Protein AF-A0A2R6S620-F1 (afdb_monomer)

Secondary structure (DSSP, 8-state):
-------------TTHHHHHHHHHHHHSS-TT-HHHHHHHHHHHHHHHHHHHHHHHHHH-HHHHHTHHHHHHHHHHHHSSTTSHHHHHHHHHHHHHHHHHHHHHHHHHHHHGGGT-----STHHHHHHHHHHHHHS-HHHHHHHHHHHHHHHHHHHHHHHHHHHHTTS----SS-----TTS----HHHHHHHHHHHHHHHHHHHHHHHHHS----S--HHHHHHHHHHHHHHHHHHHHHHHHHHHHHHHHHHHHHHHTSS--

Structure (mmCIF, N/CA/C/O backbone):
data_AF-A0A2R6S620-F1
#
_entry.id   AF-A0A2R6S620-F1
#
loop_
_atom_site.group_PDB
_atom_site.id
_atom_site.type_symbol
_atom_site.label_atom_id
_atom_site.label_alt_id
_atom_site.label_comp_id
_atom_site.label_asym_id
_atom_site.label_entity_id
_atom_site.label_seq_id
_atom_site.pdbx_PDB_ins_code
_atom_site.Cartn_x
_atom_site.Cartn_y
_atom_site.Cartn_z
_atom_site.occupancy
_atom_site.B_iso_or_equiv
_atom_site.auth_seq_id
_atom_site.auth_comp_id
_atom_site.auth_asym_id
_atom_site.auth_atom_id
_atom_site.pdbx_PDB_model_num
ATOM 1 N N . MET A 1 1 ? -36.912 -10.949 -58.258 1.00 46.03 1 MET A N 1
ATOM 2 C CA . MET A 1 1 ? -35.494 -10.812 -57.866 1.00 46.03 1 MET A CA 1
ATOM 3 C C . MET A 1 1 ? -35.439 -10.401 -56.401 1.00 46.03 1 MET A C 1
ATOM 5 O O . MET A 1 1 ? -35.745 -9.246 -56.126 1.00 46.03 1 MET A O 1
ATOM 9 N N . PRO A 1 2 ? -35.161 -11.320 -55.464 1.00 52.56 2 PRO A N 1
ATOM 10 C CA . PRO A 1 2 ? -34.939 -10.973 -54.067 1.00 52.56 2 PRO A CA 1
ATOM 11 C C . PRO A 1 2 ? -33.458 -10.634 -53.843 1.00 52.56 2 PRO A C 1
ATOM 13 O O . PRO A 1 2 ? -32.576 -11.296 -54.387 1.00 52.56 2 PRO A O 1
ATOM 16 N N . LYS A 1 3 ? -33.205 -9.556 -53.096 1.00 61.19 3 LYS A N 1
ATOM 17 C CA . LYS A 1 3 ? -31.876 -9.147 -52.634 1.00 61.19 3 LYS A CA 1
ATOM 18 C C . LYS A 1 3 ? -31.523 -9.978 -51.403 1.00 61.19 3 LYS A C 1
ATOM 20 O O . LYS A 1 3 ? -32.229 -9.901 -50.403 1.00 61.19 3 LYS A O 1
ATOM 25 N N . ASP A 1 4 ? -30.451 -10.754 -51.507 1.00 60.72 4 ASP A N 1
ATOM 26 C CA . ASP A 1 4 ? -29.786 -11.379 -50.367 1.00 60.72 4 ASP A CA 1
ATOM 27 C C . ASP A 1 4 ? -29.068 -10.295 -49.556 1.00 60.72 4 ASP A C 1
ATOM 29 O O . ASP A 1 4 ? -27.972 -9.847 -49.904 1.00 60.72 4 ASP A O 1
ATOM 33 N N . ASP A 1 5 ? -29.707 -9.856 -48.475 1.00 67.00 5 ASP A N 1
ATOM 34 C CA . ASP A 1 5 ? -29.089 -9.002 -47.469 1.00 67.00 5 ASP A CA 1
ATOM 35 C C . ASP A 1 5 ? -28.213 -9.871 -46.557 1.00 67.00 5 ASP A C 1
ATOM 37 O O . ASP A 1 5 ? -28.675 -10.548 -45.635 1.00 67.00 5 ASP A O 1
ATOM 41 N N . GLY A 1 6 ? -26.914 -9.872 -46.857 1.00 68.94 6 GLY A N 1
ATOM 42 C CA . GLY A 1 6 ? -25.891 -10.551 -46.073 1.00 68.94 6 GLY A CA 1
ATOM 43 C C . GLY A 1 6 ? -25.849 -10.037 -44.634 1.00 68.94 6 GLY A C 1
ATOM 44 O O . GLY A 1 6 ? -25.436 -8.907 -44.372 1.00 68.94 6 GLY A O 1
ATOM 45 N N . MET A 1 7 ? -26.234 -10.893 -43.687 1.00 63.56 7 MET A N 1
ATOM 46 C CA . MET A 1 7 ? -26.027 -10.643 -42.263 1.00 63.56 7 MET A CA 1
ATOM 47 C C . MET A 1 7 ? -24.523 -10.601 -41.946 1.00 63.56 7 MET A C 1
ATOM 49 O O . MET A 1 7 ? -23.809 -11.571 -42.227 1.00 63.56 7 MET A O 1
ATOM 53 N N . PRO A 1 8 ? -24.017 -9.529 -41.310 1.00 67.69 8 PRO A N 1
ATOM 54 C CA . PRO A 1 8 ? -22.652 -9.500 -40.821 1.00 67.69 8 PRO A CA 1
ATOM 55 C C . PRO A 1 8 ? -22.515 -10.491 -39.663 1.00 67.69 8 PRO A C 1
ATOM 57 O O . PRO A 1 8 ? -23.026 -10.277 -38.563 1.00 67.69 8 PRO A O 1
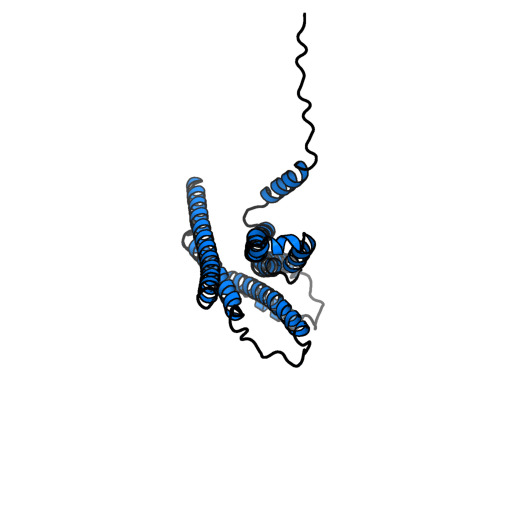ATOM 60 N N . SER A 1 9 ? -21.796 -11.581 -39.925 1.00 64.38 9 SER A N 1
ATOM 61 C CA . SER A 1 9 ? -21.345 -12.545 -38.926 1.00 64.38 9 SER A CA 1
ATOM 62 C C . SER A 1 9 ? -20.506 -11.827 -37.864 1.00 64.38 9 SER A C 1
ATOM 64 O O . SER A 1 9 ? -19.308 -11.596 -38.046 1.00 64.38 9 SER A O 1
ATOM 66 N N . GLN A 1 10 ? -21.133 -11.452 -36.747 1.00 59.62 10 GLN A N 1
ATOM 67 C CA . GLN A 1 10 ? -20.430 -10.941 -35.576 1.00 59.62 10 GLN A CA 1
ATOM 68 C C . GLN A 1 10 ? -19.661 -12.093 -34.934 1.00 59.62 10 GLN A C 1
ATOM 70 O O . GLN A 1 10 ? -20.196 -12.868 -34.147 1.00 59.62 10 GLN A O 1
ATOM 75 N N . VAL A 1 11 ? -18.386 -12.214 -35.297 1.00 67.31 11 VAL A N 1
ATOM 76 C CA . VAL A 1 11 ? -17.453 -13.128 -34.640 1.00 67.31 11 VAL A CA 1
ATOM 77 C C . VAL A 1 11 ? -17.276 -12.655 -33.191 1.00 67.31 11 VAL A C 1
ATOM 79 O O . VAL A 1 11 ? -16.764 -11.550 -32.973 1.00 67.31 11 VAL A O 1
ATOM 82 N N . PRO A 1 12 ? -17.676 -13.449 -32.181 1.00 60.34 12 PRO A N 1
ATOM 83 C CA . PRO A 1 12 ? -17.491 -13.074 -30.790 1.00 60.34 12 PRO A CA 1
ATOM 84 C C . PRO A 1 12 ? -15.991 -13.025 -30.489 1.00 60.34 12 PRO A C 1
ATOM 86 O O . PRO A 1 12 ? -15.286 -14.034 -30.530 1.00 60.34 12 PRO A O 1
ATOM 89 N N . ARG A 1 13 ? -15.476 -11.828 -30.185 1.00 62.62 13 ARG A N 1
ATOM 90 C CA . ARG A 1 13 ? -14.108 -11.642 -29.681 1.00 62.62 13 ARG A CA 1
ATOM 91 C C . ARG A 1 13 ? -13.990 -12.324 -28.317 1.00 62.62 13 ARG A C 1
ATOM 93 O O . ARG A 1 13 ? -14.277 -11.722 -27.283 1.00 62.62 13 ARG A O 1
ATOM 100 N N . ALA A 1 14 ? -13.521 -13.569 -28.325 1.00 63.38 14 ALA A N 1
ATOM 101 C CA . ALA A 1 14 ? -13.415 -14.459 -27.167 1.00 63.38 14 ALA A CA 1
ATOM 102 C C . ALA A 1 14 ? -12.576 -13.918 -25.981 1.00 63.38 14 ALA A C 1
ATOM 104 O O . ALA A 1 14 ? -12.621 -14.483 -24.895 1.00 63.38 14 ALA A O 1
ATOM 105 N N . GLY A 1 15 ? -11.842 -12.809 -26.137 1.00 63.94 15 GLY A N 1
ATOM 106 C CA . GLY A 1 15 ? -11.024 -12.218 -25.069 1.00 63.94 15 GLY A CA 1
ATOM 107 C C . GLY A 1 15 ? -11.706 -11.147 -24.207 1.00 63.94 15 GLY A C 1
ATOM 108 O O . GLY A 1 15 ? -11.260 -10.896 -23.090 1.00 63.94 15 GLY A O 1
ATOM 109 N N . SER A 1 16 ? -12.779 -10.501 -24.681 1.00 69.94 16 SER A N 1
ATOM 110 C CA . SER A 1 16 ? -13.309 -9.302 -24.001 1.00 69.94 16 SER A CA 1
ATOM 111 C C . SER A 1 16 ? -14.201 -9.619 -22.793 1.00 69.94 16 SER A C 1
ATOM 113 O O . SER A 1 16 ? -14.325 -8.801 -21.882 1.00 69.94 16 SER A O 1
ATOM 115 N N . GLY A 1 17 ? -14.800 -10.814 -22.751 1.00 79.00 17 GLY A N 1
ATOM 116 C CA . GLY A 1 17 ? -15.753 -11.194 -21.702 1.00 79.00 17 GLY A CA 1
ATOM 117 C C . GLY A 1 17 ? -15.121 -11.383 -20.321 1.00 79.00 17 GLY A C 1
ATOM 118 O O . GLY A 1 17 ? -15.732 -11.036 -19.314 1.00 79.00 17 GLY A O 1
ATOM 119 N N . ALA A 1 18 ? -13.885 -11.885 -20.251 1.00 80.00 18 ALA A N 1
ATOM 120 C CA . ALA A 1 18 ? -13.215 -12.135 -18.973 1.00 80.00 18 ALA A CA 1
ATOM 121 C C . ALA A 1 18 ? -12.870 -10.829 -18.240 1.00 80.00 18 ALA A C 1
ATOM 123 O O . ALA A 1 18 ? -13.159 -10.692 -17.054 1.00 80.00 18 ALA A O 1
ATOM 124 N N . LEU A 1 19 ? -12.314 -9.844 -18.954 1.00 80.31 19 LEU A N 1
ATOM 125 C CA . LEU A 1 19 ? -12.006 -8.533 -18.377 1.00 80.31 19 LEU A CA 1
ATOM 126 C C . LEU A 1 19 ? -13.273 -7.787 -17.965 1.00 80.31 19 LEU A C 1
ATOM 128 O O . LEU A 1 19 ? -13.280 -7.138 -16.922 1.00 80.31 19 LEU A O 1
ATOM 132 N N . HIS A 1 20 ? -14.349 -7.918 -18.743 1.00 82.62 20 HIS A N 1
ATOM 133 C CA . HIS A 1 20 ? -15.618 -7.287 -18.409 1.00 82.62 20 HIS A CA 1
ATOM 134 C C . HIS A 1 20 ? -16.233 -7.871 -17.132 1.00 82.62 20 HIS A C 1
ATOM 136 O O . HIS A 1 20 ? -16.599 -7.111 -16.246 1.00 82.62 20 HIS A O 1
ATOM 142 N N . ARG A 1 21 ? -16.219 -9.201 -16.963 1.00 84.50 21 ARG A N 1
ATOM 143 C CA . ARG A 1 21 ? -16.684 -9.855 -15.726 1.00 84.50 21 ARG A CA 1
ATOM 144 C C . ARG A 1 21 ? -15.856 -9.472 -14.506 1.00 84.50 21 ARG A C 1
ATOM 146 O O . ARG A 1 21 ? -16.403 -9.285 -13.426 1.00 84.50 21 ARG A O 1
ATOM 153 N N . VAL A 1 22 ? -14.537 -9.344 -14.664 1.00 81.50 22 VAL A N 1
ATOM 154 C CA . VAL A 1 22 ? -13.671 -8.865 -13.578 1.00 81.50 22 VAL A CA 1
ATOM 155 C C . VAL A 1 22 ? -13.996 -7.412 -13.244 1.00 81.50 22 VAL A C 1
ATOM 157 O O . VAL A 1 22 ? -14.074 -7.076 -12.069 1.00 81.50 22 VAL A O 1
ATOM 160 N N . ALA A 1 23 ? -14.231 -6.561 -14.244 1.00 79.12 23 ALA A N 1
ATOM 161 C CA . ALA A 1 23 ? -14.634 -5.178 -14.017 1.00 79.12 23 ALA A CA 1
ATOM 162 C C . ALA A 1 23 ? -15.995 -5.094 -13.308 1.00 79.12 23 ALA A C 1
ATOM 164 O O . ALA A 1 23 ? -16.100 -4.389 -12.312 1.00 79.12 23 ALA A O 1
ATOM 165 N N . GLU A 1 24 ? -17.002 -5.850 -13.749 1.00 83.69 24 GLU A N 1
ATOM 166 C CA . GLU A 1 24 ? -18.312 -5.928 -13.087 1.00 83.69 24 GLU A CA 1
ATOM 167 C C . GLU A 1 24 ? -18.189 -6.417 -11.641 1.00 83.69 24 GLU A C 1
ATOM 169 O O . GLU A 1 24 ? -18.745 -5.807 -10.731 1.00 83.69 24 GLU A O 1
ATOM 174 N N . PHE A 1 25 ? -17.387 -7.457 -11.398 1.00 84.19 25 PHE A N 1
ATOM 175 C CA . PHE A 1 25 ? -17.123 -7.951 -10.048 1.00 84.19 25 PHE A CA 1
ATOM 176 C C . PHE A 1 25 ? -16.401 -6.907 -9.184 1.00 84.19 25 PHE A C 1
ATOM 178 O O . PHE A 1 25 ? -16.712 -6.746 -8.008 1.00 84.19 25 PHE A O 1
ATOM 185 N N . LEU A 1 26 ? -15.464 -6.150 -9.762 1.00 77.12 26 LEU A N 1
ATOM 186 C CA . LEU A 1 26 ? -14.776 -5.054 -9.077 1.00 77.12 26 LEU A CA 1
ATOM 187 C C . LEU A 1 26 ? -15.692 -3.854 -8.803 1.00 77.12 26 LEU A C 1
ATOM 189 O O . LEU A 1 26 ? -15.485 -3.167 -7.803 1.00 77.12 26 LEU A O 1
ATOM 193 N N . HIS A 1 27 ? -16.686 -3.612 -9.658 1.00 80.12 27 HIS A N 1
ATOM 194 C CA . HIS A 1 27 ? -17.710 -2.584 -9.469 1.00 80.12 27 HIS A CA 1
ATOM 195 C C . HIS A 1 27 ? -18.788 -2.993 -8.461 1.00 80.12 27 HIS A C 1
ATOM 197 O O . HIS A 1 27 ? -19.402 -2.119 -7.857 1.00 80.12 27 HIS A O 1
ATOM 203 N N . ALA A 1 28 ? -18.986 -4.293 -8.234 1.00 83.06 28 ALA A N 1
ATOM 204 C CA . ALA A 1 28 ? -19.911 -4.793 -7.222 1.00 83.06 28 ALA A CA 1
ATOM 205 C C . ALA A 1 28 ? -19.430 -4.536 -5.781 1.00 83.06 28 ALA A C 1
ATOM 207 O O . ALA A 1 28 ? -20.236 -4.571 -4.850 1.00 83.06 28 ALA A O 1
ATOM 208 N N . PHE A 1 29 ? -18.134 -4.271 -5.567 1.00 80.12 29 PHE A N 1
ATOM 209 C CA . PHE A 1 29 ? -17.631 -3.940 -4.235 1.00 80.12 29 PHE A CA 1
ATOM 210 C C . PHE A 1 29 ? -17.927 -2.480 -3.866 1.00 80.12 29 PHE A C 1
ATOM 212 O O . PHE A 1 29 ? -17.680 -1.583 -4.675 1.00 80.12 29 PHE A O 1
ATOM 219 N N . PRO A 1 30 ? -18.382 -2.219 -2.626 1.00 78.88 30 PRO A N 1
ATOM 220 C CA . PRO A 1 30 ? -18.484 -0.863 -2.103 1.00 78.88 30 PRO A CA 1
ATOM 221 C C . PRO A 1 30 ? -17.131 -0.153 -2.175 1.00 78.88 30 PRO A C 1
ATOM 223 O O . PRO A 1 30 ? -16.115 -0.767 -1.843 1.00 78.88 30 PRO A O 1
ATOM 226 N N . ASP A 1 31 ? -17.137 1.146 -2.492 1.00 72.62 31 ASP A N 1
ATOM 227 C CA . ASP A 1 31 ? -15.926 1.977 -2.636 1.00 72.62 31 ASP A CA 1
ATOM 228 C C . ASP A 1 31 ? -14.971 1.945 -1.426 1.00 72.62 31 ASP A C 1
ATOM 230 O O . ASP A 1 31 ? -13.775 2.220 -1.556 1.00 72.62 31 ASP A O 1
ATOM 234 N N . ASP A 1 32 ? -15.492 1.581 -0.253 1.00 74.88 32 ASP A N 1
ATOM 235 C CA . ASP A 1 32 ? -14.758 1.508 1.010 1.00 74.88 32 ASP A CA 1
ATOM 236 C C . ASP A 1 32 ? -14.162 0.112 1.298 1.00 74.88 32 ASP A C 1
ATOM 238 O O . ASP A 1 32 ? -13.529 -0.100 2.339 1.00 74.88 32 ASP A O 1
ATOM 242 N N . HIS A 1 33 ? -14.342 -0.864 0.401 1.00 81.38 33 HIS A N 1
ATOM 243 C CA . HIS A 1 33 ? -13.859 -2.224 0.611 1.00 81.38 33 HIS A CA 1
ATOM 244 C C . HIS A 1 33 ? -12.314 -2.279 0.549 1.00 81.38 33 HIS A C 1
ATOM 246 O O . HIS A 1 33 ? -11.706 -1.789 -0.411 1.00 81.38 33 HIS A O 1
ATOM 252 N N . PRO A 1 34 ? -11.629 -2.918 1.525 1.00 82.38 34 PRO A N 1
ATOM 253 C CA . PRO A 1 34 ? -10.164 -2.911 1.616 1.00 82.38 34 PRO A CA 1
ATOM 254 C C . PRO A 1 34 ? -9.482 -3.482 0.367 1.00 82.38 34 PRO A C 1
ATOM 256 O O . PRO A 1 34 ? -8.410 -3.017 -0.019 1.00 82.38 34 PRO A O 1
ATOM 259 N N . PHE A 1 35 ? -10.117 -4.453 -0.294 1.00 86.56 35 PHE A N 1
ATOM 260 C CA . PHE A 1 35 ? -9.610 -5.038 -1.536 1.00 86.56 35 PHE A CA 1
ATOM 261 C C . PHE A 1 35 ? -9.576 -4.028 -2.689 1.00 86.56 35 PHE A C 1
ATOM 263 O O . PHE A 1 35 ? -8.612 -3.991 -3.447 1.00 86.56 35 PHE A O 1
ATOM 270 N N . GLN A 1 36 ? -10.590 -3.170 -2.803 1.00 84.31 36 GLN A N 1
ATOM 271 C CA . GLN A 1 36 ? -10.660 -2.184 -3.877 1.00 84.31 36 GLN A CA 1
ATOM 272 C C . GLN A 1 36 ? -9.630 -1.072 -3.668 1.00 84.31 36 GLN A C 1
ATOM 274 O O . GLN A 1 36 ? -8.946 -0.671 -4.610 1.00 84.31 36 GLN A O 1
ATOM 279 N N . ILE A 1 37 ? -9.443 -0.639 -2.416 1.00 82.38 37 ILE A N 1
ATOM 280 C CA . ILE A 1 37 ? -8.375 0.294 -2.029 1.00 82.38 37 ILE A CA 1
ATOM 281 C C . ILE A 1 37 ? -7.002 -0.309 -2.350 1.00 82.38 37 ILE A C 1
ATOM 283 O O . ILE A 1 37 ? -6.147 0.369 -2.925 1.00 82.38 37 ILE A O 1
ATOM 287 N N . ALA A 1 38 ? -6.791 -1.586 -2.018 1.00 87.31 38 ALA A N 1
ATOM 288 C CA . ALA A 1 38 ? -5.554 -2.293 -2.322 1.00 87.31 38 ALA A CA 1
ATOM 289 C C . ALA A 1 38 ? -5.307 -2.370 -3.836 1.00 87.31 38 ALA A C 1
ATOM 291 O O . ALA A 1 38 ? -4.219 -2.023 -4.283 1.00 87.31 38 ALA A O 1
ATOM 292 N N . LEU A 1 39 ? -6.313 -2.740 -4.632 1.00 87.19 39 LEU A N 1
ATOM 293 C CA . LEU A 1 39 ? -6.189 -2.874 -6.084 1.00 87.19 39 LEU A CA 1
ATOM 294 C C . LEU A 1 39 ? -5.931 -1.531 -6.777 1.00 87.19 39 LEU A C 1
ATOM 296 O O . LEU A 1 39 ? -5.028 -1.438 -7.609 1.00 87.19 39 LEU A O 1
ATOM 300 N N . ARG A 1 40 ? -6.658 -0.472 -6.391 1.00 83.25 40 ARG A N 1
ATOM 301 C CA . ARG A 1 40 ? -6.416 0.898 -6.878 1.00 83.25 40 ARG A CA 1
ATOM 302 C C . ARG A 1 40 ? -4.997 1.351 -6.536 1.00 83.25 40 ARG A C 1
ATOM 304 O O . ARG A 1 40 ? -4.273 1.830 -7.406 1.00 83.25 40 ARG A O 1
ATOM 311 N N . THR A 1 41 ? -4.564 1.135 -5.292 1.00 85.56 41 THR A N 1
ATOM 312 C CA . THR A 1 41 ? -3.203 1.489 -4.857 1.00 85.56 41 THR A CA 1
ATOM 313 C C . THR A 1 41 ? -2.147 0.680 -5.604 1.00 85.56 41 THR A C 1
ATOM 315 O O . THR A 1 41 ? -1.123 1.231 -6.008 1.00 85.56 41 THR A O 1
ATOM 318 N N . TYR A 1 42 ? -2.386 -0.612 -5.826 1.00 88.19 42 TYR A N 1
ATOM 319 C CA . TYR A 1 42 ? -1.486 -1.482 -6.573 1.00 88.19 42 TYR A CA 1
ATOM 320 C C . TYR A 1 42 ? -1.326 -0.996 -8.011 1.00 88.19 42 TYR A C 1
ATOM 322 O O . TYR A 1 42 ? -0.202 -0.801 -8.457 1.00 88.19 42 TYR A O 1
ATOM 330 N N . ALA A 1 43 ? -2.424 -0.711 -8.715 1.00 85.44 43 ALA A N 1
ATOM 331 C CA . ALA A 1 43 ? -2.379 -0.204 -10.084 1.00 85.44 43 ALA A CA 1
ATOM 332 C C . ALA A 1 43 ? -1.641 1.146 -10.186 1.00 85.44 43 ALA A C 1
ATOM 334 O O . ALA A 1 43 ? -0.779 1.320 -11.052 1.00 85.44 43 ALA A O 1
ATOM 335 N N . LEU A 1 44 ? -1.924 2.085 -9.274 1.00 82.44 44 LEU A N 1
ATOM 336 C CA . LEU A 1 44 ? -1.256 3.391 -9.230 1.00 82.44 44 LEU A CA 1
ATOM 337 C C . LEU A 1 44 ? 0.241 3.264 -8.930 1.00 82.44 44 LEU A C 1
ATOM 339 O O . LEU A 1 44 ? 1.074 3.825 -9.639 1.00 82.44 44 LEU A O 1
ATOM 343 N N . SER A 1 45 ? 0.601 2.492 -7.905 1.00 85.38 45 SER A N 1
ATOM 344 C CA . SER A 1 45 ? 2.001 2.282 -7.519 1.00 85.38 45 SER A CA 1
ATOM 345 C C . SER A 1 45 ? 2.782 1.488 -8.569 1.00 85.38 45 SER A C 1
ATOM 347 O O . SER A 1 45 ? 3.959 1.770 -8.810 1.00 85.38 45 SER A O 1
ATOM 349 N N . LEU A 1 46 ? 2.133 0.544 -9.252 1.00 86.94 46 LEU A N 1
ATOM 350 C CA . LEU A 1 46 ? 2.708 -0.177 -10.380 1.00 86.94 46 LEU A CA 1
ATOM 351 C C . LEU A 1 46 ? 2.997 0.787 -11.532 1.00 86.94 46 LEU A C 1
ATOM 353 O O . LEU A 1 46 ? 4.127 0.820 -12.009 1.00 86.94 46 LEU A O 1
ATOM 357 N N . SER A 1 47 ? 2.038 1.639 -11.898 1.00 85.12 47 SER A N 1
ATOM 358 C CA . SER A 1 47 ? 2.214 2.665 -12.937 1.00 85.12 47 SER A CA 1
ATOM 359 C C . SER A 1 47 ? 3.351 3.635 -12.588 1.00 85.12 47 SER A C 1
ATOM 361 O O . SER A 1 47 ? 4.216 3.912 -13.420 1.00 85.12 47 SER A O 1
ATOM 363 N N . LEU A 1 48 ? 3.414 4.070 -11.325 1.00 82.06 48 LEU A N 1
ATOM 364 C CA . LEU A 1 48 ? 4.457 4.956 -10.807 1.00 82.06 48 LEU A CA 1
ATOM 365 C C . LEU A 1 48 ? 5.856 4.316 -10.843 1.00 82.06 48 LEU A C 1
ATOM 367 O O . LEU A 1 48 ? 6.836 4.979 -11.176 1.00 82.06 48 LEU A O 1
ATOM 371 N N . SER A 1 49 ? 5.959 3.026 -10.511 1.00 84.12 49 SER A N 1
ATOM 372 C CA . SER A 1 49 ? 7.236 2.294 -10.518 1.00 84.12 49 SER A CA 1
ATOM 373 C C . SER A 1 49 ? 7.700 1.884 -11.914 1.00 84.12 49 SER A C 1
ATOM 375 O O . SER A 1 49 ? 8.902 1.882 -12.188 1.00 84.12 49 SER A O 1
ATOM 377 N N . LEU A 1 50 ? 6.760 1.566 -12.803 1.00 84.75 50 LEU A N 1
ATOM 378 C CA . LEU A 1 50 ? 7.039 1.186 -14.181 1.00 84.75 50 LEU A CA 1
ATOM 379 C C . LEU A 1 50 ? 7.442 2.391 -15.028 1.00 84.75 50 LEU A C 1
ATOM 381 O O . LEU A 1 50 ? 8.332 2.246 -15.862 1.00 84.75 50 LEU A O 1
ATOM 385 N N . GLY A 1 51 ? 6.858 3.572 -14.798 1.00 84.56 51 GLY A N 1
ATOM 386 C CA . GLY A 1 51 ? 7.108 4.777 -15.597 1.00 84.56 51 GLY A CA 1
ATOM 387 C C . GLY A 1 51 ? 8.598 5.035 -15.863 1.00 84.56 51 GLY A C 1
ATOM 388 O O . GLY A 1 51 ? 9.027 4.945 -17.014 1.00 84.56 51 GLY A O 1
ATOM 389 N N . PRO A 1 52 ? 9.434 5.246 -14.827 1.00 79.19 52 PRO A N 1
ATOM 390 C CA . PRO A 1 52 ? 10.869 5.472 -15.001 1.00 79.19 52 PRO A CA 1
ATOM 391 C C . PRO A 1 52 ? 11.607 4.309 -15.670 1.00 79.19 52 PRO A C 1
ATOM 393 O O . PRO A 1 52 ? 12.592 4.519 -16.375 1.00 79.19 52 PRO A O 1
ATOM 396 N N . ALA A 1 53 ? 11.137 3.079 -15.455 1.00 81.94 53 ALA A N 1
ATOM 397 C CA . ALA A 1 53 ? 11.734 1.891 -16.043 1.00 81.94 53 ALA A CA 1
ATOM 398 C C . ALA A 1 53 ? 11.402 1.747 -17.539 1.00 81.94 53 ALA A C 1
ATOM 400 O O . ALA A 1 53 ? 12.206 1.180 -18.277 1.00 81.94 53 ALA A O 1
ATOM 401 N N . PHE A 1 54 ? 10.274 2.302 -17.995 1.00 84.56 54 PHE A N 1
ATOM 402 C CA . PHE A 1 54 ? 9.876 2.346 -19.403 1.00 84.56 54 PHE A CA 1
ATOM 403 C C . PHE A 1 54 ? 10.549 3.469 -20.197 1.00 84.56 54 PHE A C 1
ATOM 405 O O . PHE A 1 54 ? 10.783 3.288 -21.391 1.00 84.56 54 PHE A O 1
ATOM 412 N N . ILE A 1 55 ? 10.921 4.588 -19.563 1.00 85.00 55 ILE A N 1
ATOM 413 C CA . ILE A 1 55 ? 11.591 5.723 -20.233 1.00 85.00 55 ILE A CA 1
ATOM 414 C C . ILE A 1 55 ? 12.749 5.294 -21.148 1.00 85.00 55 ILE A C 1
ATOM 416 O O . ILE A 1 55 ? 12.736 5.692 -22.313 1.00 85.00 55 ILE A O 1
ATOM 420 N N . PRO A 1 56 ? 13.739 4.487 -20.714 1.00 83.00 56 PRO A N 1
ATOM 421 C CA . PRO A 1 56 ? 14.835 4.097 -21.598 1.00 83.00 56 PRO A CA 1
ATOM 422 C C . PRO A 1 56 ? 14.358 3.295 -22.813 1.00 83.00 56 PRO A C 1
ATOM 424 O O . PRO A 1 56 ? 14.931 3.451 -23.886 1.00 83.00 56 PRO A O 1
ATOM 427 N N . PHE A 1 57 ? 13.297 2.494 -22.690 1.00 87.06 57 PHE A N 1
ATOM 428 C CA . PHE A 1 57 ? 12.724 1.763 -23.822 1.00 87.06 57 PHE A CA 1
ATOM 429 C C . PHE A 1 57 ? 11.977 2.689 -24.785 1.00 87.06 57 PHE A C 1
ATOM 431 O O . PHE A 1 57 ? 12.042 2.485 -25.994 1.00 87.06 57 PHE A O 1
ATOM 438 N N . VAL A 1 58 ? 11.310 3.730 -24.281 1.00 87.00 58 VAL A N 1
ATOM 439 C CA . VAL A 1 58 ? 10.633 4.724 -25.129 1.00 87.00 58 VAL A CA 1
ATOM 440 C C . VAL A 1 58 ? 11.649 5.622 -25.830 1.00 87.00 58 VAL A C 1
ATOM 442 O O . VAL A 1 58 ? 11.520 5.864 -27.024 1.00 87.00 58 VAL A O 1
ATOM 445 N N . VAL A 1 59 ? 12.695 6.068 -25.135 1.00 90.62 59 VAL A N 1
ATOM 446 C CA . VAL A 1 59 ? 13.632 7.074 -25.659 1.00 90.62 59 VAL A CA 1
ATOM 447 C C . VAL A 1 59 ? 14.789 6.457 -26.456 1.00 90.62 59 VAL A C 1
ATOM 449 O O . VAL A 1 59 ? 15.285 7.085 -27.384 1.00 90.62 59 VAL A O 1
ATOM 452 N N . SER A 1 60 ? 15.238 5.236 -26.142 1.00 89.81 60 SER A N 1
ATOM 453 C CA . SER A 1 60 ? 16.446 4.654 -26.747 1.00 89.81 60 SER A CA 1
ATOM 454 C C . SER A 1 60 ? 16.155 3.429 -27.613 1.00 89.81 60 SER A C 1
ATOM 456 O O . SER A 1 60 ? 15.793 2.364 -27.112 1.00 89.81 60 SER A O 1
ATOM 458 N N . ALA A 1 61 ? 16.439 3.532 -28.915 1.00 90.38 61 ALA A N 1
ATOM 459 C CA . ALA A 1 61 ? 16.410 2.391 -29.835 1.00 90.38 61 ALA A CA 1
ATOM 460 C C . ALA A 1 61 ? 17.376 1.267 -29.406 1.00 90.38 61 ALA A C 1
ATOM 462 O O . ALA A 1 61 ? 17.053 0.086 -29.523 1.00 90.38 61 ALA A O 1
ATOM 463 N N . LYS A 1 62 ? 18.522 1.620 -28.804 1.00 86.88 62 LYS A N 1
ATOM 464 C CA . LYS A 1 62 ? 19.505 0.658 -28.278 1.00 86.88 62 LYS A CA 1
ATOM 465 C C . LYS A 1 62 ? 18.959 -0.148 -27.095 1.00 86.88 62 LYS A C 1
ATOM 467 O O . LYS A 1 62 ? 19.250 -1.335 -26.972 1.00 86.88 62 LYS A O 1
ATOM 472 N N . ALA A 1 63 ? 18.142 0.468 -26.238 1.00 80.56 63 ALA A N 1
ATOM 473 C CA . ALA A 1 63 ? 17.467 -0.246 -25.154 1.00 80.56 63 ALA A CA 1
ATOM 474 C C . ALA A 1 63 ? 16.383 -1.197 -25.685 1.00 80.56 63 ALA A C 1
ATOM 476 O O . ALA A 1 63 ? 16.228 -2.293 -25.150 1.00 80.56 63 ALA A O 1
ATOM 477 N N . ARG A 1 64 ? 15.689 -0.820 -26.770 1.00 87.69 64 ARG A N 1
ATOM 478 C CA . ARG A 1 64 ? 14.729 -1.702 -27.458 1.00 87.69 64 ARG A CA 1
ATOM 479 C C . ARG A 1 64 ? 15.413 -2.895 -28.128 1.00 87.69 64 ARG A C 1
ATOM 481 O O . ARG A 1 64 ? 14.870 -3.992 -28.082 1.00 87.69 64 ARG A O 1
ATOM 488 N N . ALA A 1 65 ? 16.618 -2.711 -28.672 1.00 90.00 65 ALA A N 1
ATOM 489 C CA . ALA A 1 65 ? 17.389 -3.783 -29.309 1.00 90.00 65 ALA A CA 1
ATOM 490 C C . ALA A 1 65 ? 17.776 -4.920 -28.341 1.00 90.00 65 ALA A C 1
ATOM 492 O O . ALA A 1 65 ? 17.937 -6.058 -28.769 1.00 90.00 65 ALA A O 1
ATOM 493 N N . ARG A 1 66 ? 17.854 -4.654 -27.025 1.00 86.12 66 ARG A N 1
ATOM 494 C CA . ARG A 1 66 ? 18.019 -5.703 -25.993 1.00 86.12 66 ARG A CA 1
ATOM 495 C C . ARG A 1 66 ? 16.781 -6.597 -25.815 1.00 86.12 66 ARG A C 1
ATOM 497 O O . ARG A 1 66 ? 16.842 -7.580 -25.078 1.00 86.12 66 ARG A O 1
ATOM 504 N N . GLY A 1 67 ? 15.678 -6.269 -26.482 1.00 88.56 67 GLY A N 1
ATOM 505 C CA . GLY A 1 67 ? 14.503 -7.117 -26.613 1.00 88.56 67 GLY A CA 1
ATOM 506 C C . GLY A 1 67 ? 13.592 -7.171 -25.386 1.00 88.56 67 GLY A C 1
ATOM 507 O O . GLY A 1 67 ? 13.827 -6.561 -24.338 1.00 88.56 67 GLY A O 1
ATOM 508 N N . VAL A 1 68 ? 12.525 -7.957 -25.542 1.00 91.38 68 VAL A N 1
ATOM 509 C CA . VAL A 1 68 ? 11.445 -8.150 -24.559 1.00 91.38 68 VAL A CA 1
ATOM 510 C C . VAL A 1 68 ? 11.947 -8.809 -23.269 1.00 91.38 68 VAL A C 1
ATOM 512 O O . VAL A 1 68 ? 11.393 -8.565 -22.200 1.00 91.38 68 VAL A O 1
ATOM 515 N N . GLY A 1 69 ? 13.038 -9.582 -23.326 1.00 93.00 69 GLY A N 1
ATOM 516 C CA . GLY A 1 69 ? 13.618 -10.244 -22.151 1.00 93.00 69 GLY A CA 1
ATOM 517 C C . GLY A 1 69 ? 14.076 -9.264 -21.066 1.00 93.00 69 GLY A C 1
ATOM 518 O O . GLY A 1 69 ? 13.816 -9.484 -19.883 1.00 93.00 69 GLY A O 1
ATOM 519 N N . SER A 1 70 ? 14.674 -8.135 -21.460 1.00 86.56 70 SER A N 1
ATOM 520 C CA . SER A 1 70 ? 15.065 -7.068 -20.527 1.00 86.56 70 SER A CA 1
ATOM 521 C C . SER A 1 70 ? 13.842 -6.436 -19.851 1.00 86.56 70 SER A C 1
ATOM 523 O O . SER A 1 70 ? 13.836 -6.209 -18.639 1.00 86.56 70 SER A O 1
ATOM 525 N N . LEU A 1 71 ? 12.769 -6.214 -20.617 1.00 88.06 71 LEU A N 1
ATOM 526 C CA . LEU A 1 71 ? 11.522 -5.660 -20.097 1.00 88.06 71 LEU A CA 1
ATOM 527 C C . LEU A 1 71 ? 10.822 -6.631 -19.136 1.00 88.06 71 LEU A C 1
ATOM 529 O O . LEU A 1 71 ? 10.413 -6.227 -18.050 1.00 88.06 71 LEU A O 1
ATOM 533 N N . LEU A 1 72 ? 10.738 -7.914 -19.495 1.00 92.44 72 LEU A N 1
ATOM 534 C CA . LEU A 1 72 ? 10.181 -8.963 -18.637 1.00 92.44 72 LEU A CA 1
ATOM 535 C C . LEU A 1 72 ? 10.972 -9.117 -17.340 1.00 92.44 72 LEU A C 1
ATOM 537 O O . LEU A 1 72 ? 10.373 -9.299 -16.284 1.00 92.44 72 LEU A O 1
ATOM 541 N N . TYR A 1 73 ? 12.301 -9.006 -17.391 1.00 89.94 73 TYR A N 1
ATOM 542 C CA . TYR A 1 73 ? 13.134 -9.027 -16.190 1.00 89.94 73 TYR A CA 1
ATOM 543 C C . TYR A 1 73 ? 12.800 -7.864 -15.249 1.00 89.94 73 TYR A C 1
ATOM 545 O O . TYR A 1 73 ? 12.641 -8.062 -14.043 1.00 89.94 73 TYR A O 1
ATOM 553 N N . VAL A 1 74 ? 12.638 -6.655 -15.796 1.00 84.88 74 VAL A N 1
ATOM 554 C CA . VAL A 1 74 ? 12.218 -5.477 -15.028 1.00 84.88 74 VAL A CA 1
ATOM 555 C C . VAL A 1 74 ? 10.815 -5.672 -14.455 1.00 84.88 74 VAL A C 1
ATOM 557 O O . VAL A 1 74 ? 10.635 -5.471 -13.255 1.00 84.88 74 VAL A O 1
ATOM 560 N N . LEU A 1 75 ? 9.850 -6.130 -15.260 1.00 88.56 75 LEU A N 1
ATOM 561 C CA . LEU A 1 75 ? 8.490 -6.415 -14.798 1.00 88.56 75 LEU A CA 1
ATOM 562 C C . LEU A 1 75 ? 8.500 -7.447 -13.670 1.00 88.56 75 LEU A C 1
ATOM 564 O O . LEU A 1 75 ? 7.976 -7.182 -12.597 1.00 88.56 75 LEU A O 1
ATOM 568 N N . LYS A 1 76 ? 9.165 -8.590 -13.860 1.00 91.06 76 LYS A N 1
ATOM 569 C CA . LYS A 1 76 ? 9.276 -9.648 -12.845 1.00 91.06 76 LYS A CA 1
ATOM 570 C C . LYS A 1 76 ? 9.892 -9.124 -11.548 1.00 91.06 76 LYS A C 1
ATOM 572 O O . LYS A 1 76 ? 9.496 -9.535 -10.459 1.00 91.06 76 LYS A O 1
ATOM 577 N N . ARG A 1 77 ? 10.848 -8.198 -11.651 1.00 85.00 77 ARG A N 1
ATOM 578 C CA . ARG A 1 77 ? 11.493 -7.569 -10.495 1.00 85.00 77 ARG A CA 1
ATOM 579 C C . ARG A 1 77 ? 10.581 -6.581 -9.766 1.00 85.00 77 ARG A C 1
ATOM 581 O O . ARG A 1 77 ? 10.669 -6.509 -8.542 1.00 85.00 77 ARG A O 1
ATOM 588 N N . GLU A 1 78 ? 9.760 -5.806 -10.477 1.00 85.81 78 GLU A N 1
ATOM 589 C CA . GLU A 1 78 ? 8.846 -4.829 -9.860 1.00 85.81 78 GLU A CA 1
ATOM 590 C C . GLU A 1 78 ? 7.498 -5.444 -9.425 1.00 85.81 78 GLU A C 1
ATOM 592 O O . GLU A 1 78 ? 6.919 -4.959 -8.456 1.00 85.81 78 GLU A O 1
ATOM 597 N N . LEU A 1 79 ? 7.032 -6.532 -10.060 1.00 87.62 79 LEU A N 1
ATOM 598 C CA . LEU A 1 79 ? 5.840 -7.303 -9.658 1.00 87.62 79 LEU A CA 1
ATOM 599 C C . LEU A 1 79 ? 6.106 -8.302 -8.519 1.00 87.62 79 LEU A C 1
ATOM 601 O O . LEU A 1 79 ? 5.164 -8.878 -7.979 1.00 87.62 79 LEU A O 1
ATOM 605 N N . GLY A 1 80 ? 7.368 -8.539 -8.153 1.00 87.94 80 GLY A N 1
ATOM 606 C CA . GLY A 1 80 ? 7.707 -9.455 -7.066 1.00 87.94 80 GLY A CA 1
ATOM 607 C C . GLY A 1 80 ? 7.158 -9.009 -5.703 1.00 87.94 80 GLY A C 1
ATOM 608 O O . GLY A 1 80 ? 6.811 -7.850 -5.496 1.00 87.94 80 GLY A O 1
ATOM 609 N N . ILE A 1 81 ? 7.173 -9.919 -4.726 1.00 88.19 81 ILE A N 1
ATOM 610 C CA . ILE A 1 81 ? 6.742 -9.667 -3.331 1.00 88.19 81 ILE A CA 1
ATOM 611 C C . ILE A 1 81 ? 7.561 -8.537 -2.673 1.00 88.19 81 ILE A C 1
ATOM 613 O O . ILE A 1 81 ? 7.095 -7.829 -1.791 1.00 88.19 81 ILE A O 1
ATOM 617 N N . HIS A 1 82 ? 8.793 -8.313 -3.131 1.00 87.19 82 HIS A N 1
ATOM 618 C CA . HIS A 1 82 ? 9.639 -7.197 -2.685 1.00 87.19 82 HIS A CA 1
ATOM 619 C C . HIS A 1 82 ? 9.543 -5.962 -3.598 1.00 87.19 82 HIS A C 1
ATOM 621 O O . HIS A 1 82 ? 10.372 -5.052 -3.518 1.00 87.19 82 HIS A O 1
ATOM 627 N N . GLY A 1 83 ? 8.587 -5.965 -4.524 1.00 86.69 83 GLY A N 1
ATOM 628 C CA . GLY A 1 83 ? 8.322 -4.890 -5.461 1.00 86.69 83 GLY A CA 1
ATOM 629 C C . GLY A 1 83 ? 7.764 -3.660 -4.761 1.00 86.69 83 GLY A C 1
ATOM 630 O O . GLY A 1 83 ? 7.102 -3.754 -3.725 1.00 86.69 83 GLY A O 1
ATOM 631 N N . PHE A 1 84 ? 8.022 -2.489 -5.343 1.00 87.69 84 PHE A N 1
ATOM 632 C CA . PHE A 1 84 ? 7.498 -1.229 -4.818 1.00 87.69 84 PHE A CA 1
ATOM 633 C C . PHE A 1 84 ? 5.966 -1.256 -4.746 1.00 87.69 84 PHE A C 1
ATOM 635 O O . PHE A 1 84 ? 5.397 -0.932 -3.707 1.00 87.69 84 PHE A O 1
ATOM 642 N N . ALA A 1 85 ? 5.308 -1.719 -5.813 1.00 88.81 85 ALA A N 1
ATOM 643 C CA . ALA A 1 85 ? 3.852 -1.772 -5.875 1.00 88.81 85 ALA A CA 1
ATOM 644 C C . ALA A 1 85 ? 3.246 -2.680 -4.795 1.00 88.81 85 ALA A C 1
ATOM 646 O O . ALA A 1 85 ? 2.274 -2.314 -4.131 1.00 88.81 85 ALA A O 1
ATOM 647 N N . PHE A 1 86 ? 3.867 -3.839 -4.555 1.00 91.00 86 PHE A N 1
ATOM 648 C CA . PHE A 1 86 ? 3.446 -4.747 -3.492 1.00 91.00 86 PHE A CA 1
ATOM 649 C C . PHE A 1 86 ? 3.609 -4.106 -2.109 1.00 91.00 86 PHE A C 1
ATOM 651 O O . PHE A 1 86 ? 2.662 -4.093 -1.327 1.00 91.00 86 PHE A O 1
ATOM 658 N N . ALA A 1 87 ? 4.766 -3.500 -1.822 1.00 89.94 87 ALA A N 1
ATOM 659 C CA . ALA A 1 87 ? 5.004 -2.843 -0.539 1.00 89.94 87 ALA A CA 1
ATOM 660 C C . ALA A 1 87 ? 4.028 -1.680 -0.2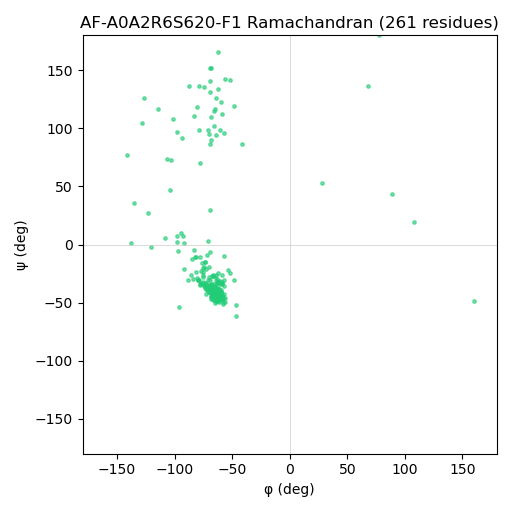83 1.00 89.94 87 ALA A C 1
ATOM 662 O O . ALA A 1 87 ? 3.460 -1.589 0.803 1.00 89.94 87 ALA A O 1
ATOM 663 N N . MET A 1 88 ? 3.770 -0.839 -1.291 1.00 88.06 88 MET A N 1
ATOM 664 C CA . MET A 1 88 ? 2.765 0.231 -1.215 1.00 88.06 88 MET A CA 1
ATOM 665 C C . MET A 1 88 ? 1.370 -0.324 -0.919 1.00 88.06 88 MET A C 1
ATOM 667 O O . MET A 1 88 ? 0.656 0.191 -0.062 1.00 88.06 88 MET A O 1
ATOM 671 N N . THR A 1 89 ? 0.996 -1.410 -1.589 1.00 90.50 89 THR A N 1
ATOM 672 C CA . THR A 1 89 ? -0.307 -2.060 -1.407 1.00 90.50 89 THR A CA 1
ATOM 673 C C . THR A 1 89 ? -0.453 -2.647 -0.009 1.00 90.50 89 THR A C 1
ATOM 675 O O . THR A 1 89 ? -1.486 -2.461 0.629 1.00 90.50 89 THR A O 1
ATOM 678 N N . VAL A 1 90 ? 0.596 -3.281 0.519 1.00 90.69 90 VAL A N 1
ATOM 679 C CA . VAL A 1 90 ? 0.630 -3.766 1.905 1.00 90.69 90 VAL A CA 1
ATOM 680 C C . VAL A 1 90 ? 0.561 -2.607 2.902 1.00 90.69 90 VAL A C 1
ATOM 682 O O . VAL A 1 90 ? -0.108 -2.737 3.923 1.00 90.69 90 VAL A O 1
ATOM 685 N N . GLY A 1 91 ? 1.196 -1.468 2.614 1.00 86.06 91 GLY A N 1
ATOM 686 C CA . GLY A 1 91 ? 1.193 -0.289 3.488 1.00 86.06 91 GLY A CA 1
ATOM 687 C C . GLY A 1 91 ? -0.129 0.485 3.518 1.00 86.06 91 GLY A C 1
ATOM 688 O O . GLY A 1 91 ? -0.498 1.055 4.546 1.00 86.06 91 GLY A O 1
ATOM 689 N N . VAL A 1 92 ? -0.851 0.519 2.397 1.00 84.56 92 VAL A N 1
ATOM 690 C CA . VAL A 1 92 ? -2.121 1.253 2.276 1.00 84.56 92 VAL A CA 1
ATOM 691 C C . VAL A 1 92 ? -3.313 0.324 2.496 1.00 84.56 92 VAL A C 1
ATOM 693 O O . VAL A 1 92 ? -4.146 0.582 3.364 1.00 84.56 92 VAL A O 1
ATOM 696 N N . GLY A 1 93 ? -3.380 -0.780 1.751 1.00 86.06 93 GLY A N 1
ATOM 697 C CA . GLY A 1 93 ? -4.454 -1.769 1.842 1.00 86.06 93 GLY A CA 1
ATOM 698 C C . GLY A 1 93 ? -4.370 -2.627 3.104 1.00 86.06 93 GLY A C 1
ATOM 699 O O . GLY A 1 93 ? -5.396 -2.929 3.713 1.00 86.06 93 GLY A O 1
ATOM 700 N N . GLY A 1 94 ? -3.157 -2.959 3.560 1.00 88.31 94 GLY A N 1
ATOM 701 C CA . GLY A 1 94 ? -2.965 -3.777 4.761 1.00 88.31 94 GLY A CA 1
ATOM 702 C C . GLY A 1 94 ? -3.512 -3.126 6.031 1.00 88.31 94 GLY A C 1
ATOM 703 O O . GLY A 1 94 ? -4.045 -3.827 6.882 1.00 88.31 94 GLY A O 1
ATOM 704 N N . GLY A 1 95 ? -3.479 -1.795 6.148 1.00 87.75 95 GLY A N 1
ATOM 705 C CA . GLY A 1 95 ? -4.067 -1.086 7.290 1.00 87.75 95 GLY A CA 1
ATOM 706 C C . GLY A 1 95 ? -5.588 -1.252 7.369 1.00 87.75 95 GLY A C 1
ATOM 707 O O . GLY A 1 95 ? -6.130 -1.484 8.450 1.00 87.75 95 GLY A O 1
ATOM 708 N N . ALA A 1 96 ? -6.273 -1.202 6.222 1.00 86.44 96 ALA A N 1
ATOM 709 C CA . ALA A 1 96 ? -7.715 -1.426 6.138 1.00 86.44 96 ALA A CA 1
ATOM 710 C C . ALA A 1 96 ? -8.079 -2.899 6.392 1.00 86.44 96 ALA A C 1
ATOM 712 O O . ALA A 1 96 ? -9.026 -3.179 7.126 1.00 86.44 96 ALA A O 1
ATOM 713 N N . ALA A 1 97 ? -7.288 -3.834 5.856 1.00 88.69 97 ALA A N 1
ATOM 714 C CA . ALA A 1 97 ? -7.454 -5.263 6.114 1.00 88.69 97 ALA A CA 1
ATOM 715 C C . ALA A 1 97 ? -7.247 -5.603 7.600 1.00 88.69 97 ALA A C 1
ATOM 717 O O . ALA A 1 97 ? -8.093 -6.262 8.196 1.00 88.69 97 ALA A O 1
ATOM 718 N N . LEU A 1 98 ? -6.184 -5.087 8.229 1.00 90.12 98 LEU A N 1
ATOM 719 C CA . LEU A 1 98 ? -5.930 -5.257 9.662 1.00 90.12 98 LEU A CA 1
ATOM 720 C C . LEU A 1 98 ? -7.069 -4.687 10.504 1.00 90.12 98 LEU A C 1
ATOM 722 O O . LEU A 1 98 ? -7.488 -5.328 11.460 1.00 90.12 98 LEU A O 1
ATOM 726 N N . LYS A 1 99 ? -7.617 -3.526 10.130 1.00 89.69 99 LYS A N 1
ATOM 727 C CA . LYS A 1 99 ? -8.786 -2.952 10.806 1.00 89.69 99 LYS A CA 1
ATOM 728 C C . LYS A 1 99 ? -10.019 -3.855 10.688 1.00 89.69 99 LYS A C 1
ATOM 730 O O . LYS A 1 99 ? -10.755 -4.002 11.660 1.00 89.69 99 LYS A O 1
ATOM 735 N N . HIS A 1 100 ? -10.243 -4.470 9.527 1.00 87.56 100 HIS A N 1
ATOM 736 C CA . HIS A 1 100 ? -11.346 -5.413 9.334 1.00 87.56 100 HIS A CA 1
ATOM 737 C C . HIS A 1 100 ? -11.160 -6.682 10.172 1.00 87.56 100 HIS A C 1
ATOM 739 O O . HIS A 1 100 ? -12.071 -7.079 10.892 1.00 87.56 100 HIS A O 1
ATOM 745 N N . VAL A 1 101 ? -9.965 -7.280 10.136 1.00 90.06 101 VAL A N 1
ATOM 746 C CA . VAL A 1 101 ? -9.609 -8.443 10.965 1.00 90.06 101 VAL A CA 1
ATOM 747 C C . VAL A 1 101 ? -9.789 -8.122 12.445 1.00 90.06 101 VAL A C 1
ATOM 749 O O . VAL A 1 101 ? -10.367 -8.916 13.179 1.00 90.06 101 VAL A O 1
ATOM 752 N N . TRP A 1 102 ? -9.370 -6.933 12.871 1.00 91.38 102 TRP A N 1
ATOM 753 C CA . TRP A 1 102 ? -9.548 -6.468 14.241 1.00 91.38 102 TRP A CA 1
ATOM 754 C C . TRP A 1 102 ? -11.021 -6.373 14.639 1.00 91.38 102 TRP A C 1
ATOM 756 O O . TRP A 1 102 ? -11.396 -6.827 15.714 1.00 91.38 102 TRP A O 1
ATOM 766 N N . L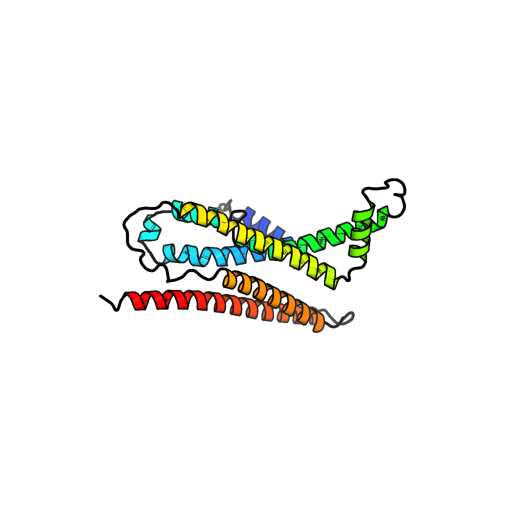YS A 1 103 ? -11.870 -5.833 13.759 1.00 89.81 103 LYS A N 1
ATOM 767 C CA . LYS A 1 103 ? -13.315 -5.732 13.991 1.00 89.81 103 LYS A CA 1
ATOM 768 C C . LYS A 1 103 ? -13.970 -7.111 14.113 1.00 89.81 103 LYS A C 1
ATOM 770 O O . LYS A 1 103 ? -14.741 -7.328 15.040 1.00 89.81 103 LYS A O 1
ATOM 775 N N . VAL A 1 104 ? -13.634 -8.038 13.211 1.00 90.25 104 VAL A N 1
ATOM 776 C CA . VAL A 1 104 ? -14.123 -9.430 13.255 1.00 90.25 104 VAL A CA 1
ATOM 777 C C . VAL A 1 104 ? -13.672 -10.110 14.548 1.00 90.25 104 VAL A C 1
ATOM 779 O O . VAL A 1 104 ? -14.454 -10.779 15.221 1.00 90.25 104 VAL A O 1
ATOM 782 N N . TRP A 1 105 ? -12.421 -9.883 14.944 1.00 89.81 105 TRP A N 1
ATOM 783 C CA . TRP A 1 105 ? -11.895 -10.419 16.187 1.00 89.81 105 TRP A CA 1
ATOM 784 C C . TRP A 1 105 ? -12.620 -9.854 17.414 1.00 89.81 105 TRP A C 1
ATOM 786 O O . TRP A 1 105 ? -12.941 -10.617 18.323 1.00 89.81 105 TRP A O 1
ATOM 796 N N . GLU A 1 106 ? -12.946 -8.559 17.447 1.00 89.19 106 GLU A N 1
ATOM 797 C CA . GLU A 1 106 ? -13.736 -7.957 18.530 1.00 89.19 106 GLU A CA 1
ATOM 798 C C . GLU A 1 106 ? -15.140 -8.565 18.637 1.00 89.19 106 GLU A C 1
ATOM 800 O O . GLU A 1 106 ? -15.567 -8.858 19.755 1.00 89.19 106 GLU A O 1
ATOM 805 N N . THR A 1 107 ? -15.807 -8.837 17.508 1.00 89.19 107 THR A N 1
ATOM 806 C CA . THR A 1 107 ? -17.136 -9.471 17.494 1.00 89.19 107 THR A CA 1
ATOM 807 C C . THR A 1 107 ? -17.110 -10.900 18.036 1.00 89.19 107 THR A C 1
ATOM 809 O O . THR A 1 107 ? -17.837 -11.199 18.978 1.00 89.19 107 THR A O 1
ATOM 812 N N . THR A 1 108 ? -16.203 -11.758 17.555 1.00 87.25 108 THR A N 1
ATOM 813 C CA . THR A 1 108 ? -16.102 -13.157 18.023 1.00 87.25 108 THR A CA 1
ATOM 814 C C . THR A 1 108 ? -15.706 -13.241 19.499 1.00 87.25 108 THR A C 1
ATOM 816 O O . THR A 1 108 ? -16.093 -14.146 20.232 1.00 87.25 108 THR A O 1
ATOM 819 N N . SER A 1 109 ? -14.926 -12.266 19.964 1.00 81.31 109 SER A N 1
ATOM 820 C CA . SER A 1 109 ? -14.442 -12.220 21.339 1.00 81.31 109 SER A CA 1
ATOM 821 C C . SER A 1 109 ? -15.507 -11.818 22.367 1.00 81.31 109 SER A C 1
ATOM 823 O O . SER A 1 109 ? -15.271 -12.000 23.564 1.00 81.31 109 SER A O 1
ATOM 825 N N . GLY A 1 110 ? -16.602 -11.184 21.937 1.00 78.12 110 GLY A N 1
ATOM 826 C CA . GLY A 1 110 ? -17.714 -10.798 22.811 1.00 78.12 110 GLY A CA 1
ATOM 827 C C . GLY A 1 110 ? -18.601 -11.985 23.184 1.00 78.12 110 GLY A C 1
ATOM 828 O O . GLY A 1 110 ? -19.056 -12.063 24.318 1.00 78.12 110 GLY A O 1
ATOM 829 N N . GLU A 1 111 ? -18.769 -12.936 22.266 1.00 77.75 111 GLU A N 1
ATOM 830 C CA . GLU A 1 111 ? -19.651 -14.098 22.440 1.00 77.75 111 GLU A CA 1
ATOM 831 C C . GLU A 1 111 ? -19.031 -15.189 23.329 1.00 77.75 111 GLU A C 1
ATOM 833 O O . GLU A 1 111 ? -19.725 -15.810 24.123 1.00 77.75 111 GLU A O 1
ATOM 838 N N . GLN A 1 112 ? -17.709 -15.387 23.275 1.00 68.69 112 GLN A N 1
ATOM 839 C CA . GLN A 1 112 ? -17.023 -16.454 24.029 1.00 68.69 112 GLN A CA 1
ATOM 840 C C . GLN A 1 112 ? -16.682 -16.108 25.489 1.00 68.69 112 GLN A C 1
ATOM 842 O O . GLN A 1 112 ? -16.161 -16.953 26.215 1.00 68.69 112 GLN A O 1
ATOM 847 N N . ALA A 1 113 ? -16.931 -14.875 25.941 1.00 63.62 113 ALA A N 1
ATOM 848 C CA . ALA A 1 113 ? -16.599 -14.459 27.306 1.00 63.62 113 ALA A CA 1
ATOM 849 C C . ALA A 1 113 ? -17.510 -15.087 28.385 1.00 63.62 113 ALA A C 1
ATOM 851 O O . ALA A 1 113 ? -17.205 -14.943 29.566 1.00 63.62 113 ALA A O 1
ATOM 852 N N . GLY A 1 114 ? -18.590 -15.776 27.992 1.00 63.69 114 GLY A N 1
ATOM 853 C CA . GLY A 1 114 ? -19.502 -16.468 28.908 1.00 63.69 114 GLY A CA 1
ATOM 854 C C . GLY A 1 114 ? -19.014 -17.834 29.413 1.00 63.69 114 GLY A C 1
ATOM 855 O O . GLY A 1 114 ? -19.305 -18.170 30.554 1.00 63.69 114 GLY A O 1
ATOM 856 N N . 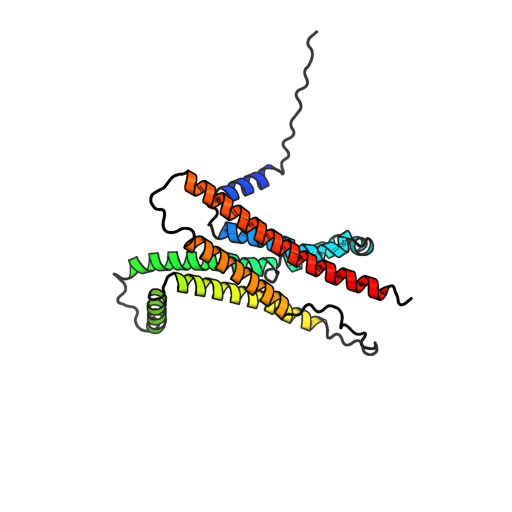ASP A 1 115 ? -18.226 -18.583 28.627 1.00 64.81 115 ASP A N 1
ATOM 857 C CA . ASP A 1 115 ? -18.081 -20.040 28.845 1.00 64.81 115 ASP A CA 1
ATOM 858 C C . ASP A 1 115 ? -16.649 -20.548 29.124 1.00 64.81 115 ASP A C 1
ATOM 860 O O . ASP A 1 115 ? -16.444 -21.736 29.369 1.00 64.81 115 ASP A O 1
ATOM 864 N N . ALA A 1 116 ? -15.621 -19.693 29.110 1.00 58.50 116 ALA A N 1
ATOM 865 C CA . ALA A 1 116 ? -14.221 -20.141 29.153 1.00 58.50 116 ALA A CA 1
ATOM 866 C C . ALA A 1 116 ? -13.532 -19.896 30.512 1.00 58.50 116 ALA A C 1
ATOM 868 O O . ALA A 1 116 ? -12.674 -19.022 30.636 1.00 58.50 116 ALA A O 1
ATOM 869 N N . ALA A 1 117 ? -13.875 -20.693 31.529 1.00 58.62 117 ALA A N 1
ATOM 870 C CA . ALA A 1 117 ? -13.288 -20.614 32.875 1.00 58.62 117 ALA A CA 1
ATOM 871 C C . ALA A 1 117 ? -12.075 -21.547 33.127 1.00 58.62 117 ALA A C 1
ATOM 873 O O . ALA A 1 117 ? -11.629 -21.647 34.265 1.00 58.62 117 ALA A O 1
ATOM 874 N N . THR A 1 118 ? -11.519 -22.247 32.125 1.00 56.16 118 THR A N 1
ATOM 875 C CA . THR A 1 118 ? -10.699 -23.454 32.418 1.00 56.16 118 THR A CA 1
ATOM 876 C C . THR A 1 118 ? -9.372 -23.590 31.647 1.00 56.16 118 THR A C 1
ATOM 878 O O . THR A 1 118 ? -8.957 -24.696 31.318 1.00 56.16 118 THR A O 1
ATOM 881 N N . GLY A 1 119 ? -8.663 -22.490 31.363 1.00 61.78 119 GLY A N 1
ATOM 882 C CA . GLY A 1 119 ? -7.363 -22.523 30.659 1.00 61.78 119 GLY A CA 1
ATOM 883 C C . GLY A 1 119 ? -6.352 -21.512 31.204 1.00 61.78 119 GLY A C 1
ATOM 884 O O . GLY A 1 119 ? -6.145 -20.440 30.626 1.00 61.78 119 GLY A O 1
ATOM 885 N N . GLN A 1 120 ? -5.762 -21.837 32.348 1.00 64.25 120 GLN A N 1
ATOM 886 C CA . GLN A 1 120 ? -4.976 -20.953 33.207 1.00 64.25 120 GLN A CA 1
ATOM 887 C C . GLN A 1 120 ? -3.479 -21.222 32.975 1.00 64.25 120 GLN A C 1
ATOM 889 O O . GLN A 1 120 ? -3.021 -22.317 33.262 1.00 64.25 120 GLN A O 1
ATOM 894 N N . ASP A 1 121 ? -2.777 -20.292 32.306 1.00 64.56 121 ASP A N 1
ATOM 895 C CA . ASP A 1 121 ? -1.386 -19.873 32.614 1.00 64.56 121 ASP A CA 1
ATOM 896 C C . ASP A 1 121 ? -0.692 -19.180 31.426 1.00 64.56 121 ASP A C 1
ATOM 898 O O . ASP A 1 121 ? -0.220 -18.052 31.573 1.00 64.56 121 ASP A O 1
ATOM 902 N N . GLN A 1 122 ? -0.724 -19.728 30.202 1.00 64.25 122 GLN A N 1
ATOM 903 C CA . GLN A 1 122 ? -0.214 -18.995 29.016 1.00 64.25 122 GLN A CA 1
ATOM 904 C C . GLN A 1 122 ? -1.146 -17.856 28.563 1.00 64.25 122 GLN A C 1
ATOM 906 O O . GLN A 1 122 ? -0.756 -16.952 27.818 1.00 64.25 122 GLN A O 1
ATOM 911 N N . SER A 1 123 ? -2.382 -17.859 29.058 1.00 69.44 123 SER A N 1
ATOM 912 C CA . SER A 1 123 ? -3.397 -16.857 28.762 1.00 69.44 123 SER A CA 1
ATOM 913 C C . SER A 1 123 ? -3.183 -15.535 29.496 1.00 69.44 123 SER A C 1
ATOM 915 O O . SER A 1 123 ? -3.750 -14.549 29.054 1.00 69.44 123 SER A O 1
ATOM 917 N N . LEU A 1 124 ? -2.359 -15.431 30.549 1.00 81.25 124 LEU A N 1
ATOM 918 C CA . LEU A 1 124 ? -2.291 -14.200 31.357 1.00 81.25 124 LEU A CA 1
ATOM 919 C C . LEU A 1 124 ? -1.673 -13.007 30.615 1.00 81.25 124 LEU A C 1
ATOM 921 O O . LEU A 1 124 ? -2.236 -11.910 30.633 1.00 81.25 124 LEU A O 1
ATOM 925 N N . ALA A 1 125 ? -0.540 -13.201 29.934 1.00 84.12 125 ALA A N 1
ATOM 926 C CA . ALA A 1 125 ? 0.096 -12.130 29.163 1.00 84.12 125 ALA A CA 1
ATOM 927 C C . ALA A 1 125 ? -0.771 -11.717 27.963 1.00 84.12 125 ALA A C 1
ATOM 929 O O . ALA A 1 125 ? -0.987 -10.528 27.724 1.00 84.12 125 ALA A O 1
ATOM 930 N N . LEU A 1 126 ? -1.340 -12.701 27.259 1.00 84.06 126 LEU A N 1
ATOM 931 C CA . LEU A 1 126 ? -2.254 -12.467 26.142 1.00 84.06 126 LEU A CA 1
ATOM 932 C C . LEU A 1 126 ? -3.576 -11.844 26.599 1.00 84.06 126 LEU A C 1
ATOM 934 O O . LEU A 1 126 ? -4.107 -10.988 25.900 1.00 84.06 126 LEU A O 1
ATOM 938 N N . ALA A 1 127 ? -4.090 -12.207 27.774 1.00 83.00 127 ALA A N 1
ATOM 939 C CA . ALA A 1 127 ? -5.296 -11.632 28.356 1.00 83.00 127 ALA A CA 1
ATOM 940 C C . ALA A 1 127 ? -5.066 -10.177 28.751 1.00 83.00 127 ALA A C 1
ATOM 942 O O . ALA A 1 127 ? -5.898 -9.342 28.411 1.00 83.00 127 ALA A O 1
ATOM 943 N N . ARG A 1 128 ? -3.924 -9.847 29.375 1.00 87.88 128 ARG A N 1
ATOM 944 C CA . ARG A 1 128 ? -3.533 -8.455 29.666 1.00 87.88 128 ARG A CA 1
ATOM 945 C C . ARG A 1 128 ? -3.365 -7.634 28.393 1.00 87.88 128 ARG A C 1
ATOM 947 O O . ARG A 1 128 ? -3.840 -6.506 28.315 1.00 87.88 128 ARG A O 1
ATOM 954 N N . PHE A 1 129 ? -2.722 -8.203 27.378 1.00 86.56 129 PHE A N 1
ATOM 955 C CA . PHE A 1 129 ? -2.582 -7.541 26.087 1.00 86.56 129 PHE A CA 1
ATOM 956 C C . PHE A 1 129 ? -3.943 -7.343 25.407 1.00 86.56 129 PHE A C 1
ATOM 958 O O . PHE A 1 129 ? -4.213 -6.273 24.872 1.00 86.56 129 PHE A O 1
ATOM 965 N N . ARG A 1 130 ? -4.839 -8.332 25.489 1.00 85.81 130 ARG A N 1
ATOM 966 C CA . ARG A 1 130 ? -6.201 -8.280 24.940 1.00 85.81 130 ARG A CA 1
ATOM 967 C C . ARG A 1 130 ? -7.083 -7.271 25.669 1.00 85.81 130 ARG A C 1
ATOM 969 O O . ARG A 1 130 ? -7.821 -6.548 25.005 1.00 85.81 130 ARG A O 1
ATOM 976 N N . THR A 1 131 ? -7.015 -7.183 26.997 1.00 86.75 131 THR A N 1
ATOM 977 C CA . THR A 1 131 ? -7.742 -6.159 27.767 1.00 86.75 131 THR A CA 1
ATOM 978 C C . THR A 1 131 ? -7.194 -4.766 27.488 1.00 86.75 131 THR A C 1
ATOM 980 O O . THR A 1 131 ? -7.980 -3.850 27.252 1.00 86.75 131 THR A O 1
ATOM 983 N N . TRP A 1 132 ? -5.869 -4.613 27.399 1.00 91.00 132 TRP A N 1
ATOM 984 C CA . TRP A 1 132 ? -5.241 -3.359 26.979 1.00 91.00 132 TRP A CA 1
ATOM 985 C C . TRP A 1 132 ? -5.692 -2.945 25.575 1.00 91.00 132 TRP A C 1
ATOM 987 O O . TRP A 1 132 ? -6.136 -1.816 25.375 1.00 91.00 132 TRP A O 1
ATOM 997 N N . ILE A 1 133 ? -5.690 -3.880 24.625 1.00 87.62 133 ILE A N 1
ATOM 998 C CA . ILE A 1 133 ? -6.177 -3.658 23.263 1.00 87.62 133 ILE A CA 1
ATOM 999 C C . ILE A 1 133 ? -7.637 -3.200 23.253 1.00 87.62 133 ILE A C 1
ATOM 1001 O O . ILE A 1 133 ? -7.979 -2.247 22.553 1.00 87.62 133 ILE A O 1
ATOM 1005 N N . ARG A 1 134 ? -8.499 -3.867 24.025 1.00 87.31 134 ARG A N 1
ATOM 1006 C CA . ARG A 1 134 ? -9.923 -3.519 24.116 1.00 87.31 134 ARG A CA 1
ATOM 1007 C C . ARG A 1 134 ? -10.149 -2.126 24.697 1.00 87.31 134 ARG A C 1
ATOM 1009 O O . ARG A 1 134 ? -11.128 -1.485 24.334 1.00 87.31 134 ARG A O 1
ATOM 1016 N N . SER A 1 135 ? -9.249 -1.655 25.561 1.00 92.81 135 SER A N 1
ATOM 1017 C CA . SER A 1 135 ? -9.333 -0.320 26.165 1.00 92.81 135 SER A CA 1
ATOM 1018 C C . SER A 1 135 ? -8.992 0.825 25.201 1.00 92.81 135 SER A C 1
ATOM 1020 O O . SER A 1 135 ? -9.293 1.985 25.488 1.00 92.81 135 SER A O 1
ATOM 1022 N N . LEU A 1 136 ? -8.373 0.526 24.053 1.00 90.00 136 LEU A N 1
ATOM 1023 C CA . LEU A 1 136 ? -7.975 1.543 23.083 1.00 90.00 136 LEU A CA 1
ATOM 1024 C C . LEU A 1 136 ? -9.197 2.165 22.402 1.00 90.00 136 LEU A C 1
ATOM 1026 O O . LEU A 1 136 ? -10.133 1.479 21.993 1.00 90.00 136 LEU A O 1
ATOM 1030 N N . LYS A 1 137 ? -9.147 3.481 22.188 1.00 92.12 137 LYS A N 1
ATOM 1031 C CA . LYS A 1 137 ? -10.156 4.194 21.390 1.00 92.12 137 LYS A CA 1
ATOM 1032 C C . LYS A 1 137 ? -10.057 3.783 19.917 1.00 92.12 137 LYS A C 1
ATOM 1034 O O . LYS A 1 137 ? -8.962 3.519 19.418 1.00 92.12 137 LYS A O 1
ATOM 1039 N N . ASP A 1 138 ? -11.161 3.841 19.174 1.00 87.00 138 ASP A N 1
ATOM 1040 C CA . ASP A 1 138 ? -11.188 3.479 17.742 1.00 87.00 138 ASP A CA 1
ATOM 1041 C C . ASP A 1 138 ? -10.203 4.285 16.880 1.00 87.00 138 ASP A C 1
ATOM 1043 O O . ASP A 1 138 ? -9.629 3.773 15.908 1.00 87.00 138 ASP A O 1
ATOM 1047 N N . THR A 1 139 ? -9.936 5.532 17.273 1.00 85.25 139 THR A N 1
ATOM 1048 C CA . THR A 1 139 ? -8.904 6.379 16.662 1.00 85.25 139 THR A CA 1
ATOM 1049 C C . THR A 1 139 ? -7.506 5.788 16.847 1.00 85.25 139 THR A C 1
ATOM 1051 O O . THR A 1 139 ? -6.730 5.735 15.895 1.00 85.25 139 THR A O 1
ATOM 1054 N N . GLN A 1 140 ? -7.188 5.300 18.050 1.00 86.62 140 GLN A N 1
ATOM 1055 C CA . GLN A 1 140 ? -5.889 4.697 18.359 1.00 86.62 140 GLN A CA 1
ATOM 1056 C C . GLN A 1 140 ? -5.728 3.346 17.667 1.00 86.62 140 GLN A C 1
ATOM 1058 O O . GLN A 1 140 ? -4.671 3.089 17.100 1.00 86.62 140 GLN A O 1
ATOM 1063 N N . LYS A 1 141 ? -6.785 2.523 17.630 1.00 87.81 141 LYS A N 1
ATOM 1064 C CA . LYS A 1 141 ? -6.787 1.262 16.870 1.00 87.81 141 LYS A CA 1
ATOM 1065 C C . LYS A 1 141 ? -6.456 1.519 15.403 1.00 87.81 141 LYS A C 1
ATOM 1067 O O . LYS A 1 141 ? -5.537 0.914 14.865 1.00 87.81 141 LYS A O 1
ATOM 1072 N N . THR A 1 142 ? -7.139 2.490 14.787 1.00 85.62 142 THR A N 1
ATOM 1073 C CA . THR A 1 142 ? -6.888 2.878 13.391 1.00 85.62 142 THR A CA 1
ATOM 1074 C C . THR A 1 142 ? -5.459 3.392 13.194 1.00 85.62 142 THR A C 1
ATOM 1076 O O . THR A 1 142 ? -4.826 3.066 12.193 1.00 85.62 142 THR A O 1
ATOM 1079 N N . PHE A 1 143 ? -4.930 4.180 14.135 1.00 85.38 143 PHE A N 1
ATOM 1080 C CA . PHE A 1 143 ? -3.547 4.652 14.085 1.00 85.38 143 PHE A CA 1
ATOM 1081 C C . PHE A 1 143 ? -2.546 3.492 14.150 1.00 85.38 143 PHE A C 1
ATOM 1083 O O . PHE A 1 143 ? -1.661 3.415 13.302 1.00 85.38 143 PHE A O 1
ATOM 1090 N N . ILE A 1 144 ? -2.711 2.565 15.098 1.00 87.19 144 ILE A N 1
ATOM 1091 C CA . ILE A 1 144 ? -1.811 1.422 15.293 1.00 87.19 144 ILE A CA 1
ATOM 1092 C C . ILE A 1 144 ? -1.852 0.488 14.083 1.00 87.19 144 ILE A C 1
ATOM 1094 O O . ILE A 1 144 ? -0.796 0.155 13.553 1.00 87.19 144 ILE A O 1
ATOM 1098 N N . THR A 1 145 ? -3.033 0.115 13.577 1.00 87.12 145 THR A N 1
ATOM 1099 C CA . THR A 1 145 ? -3.135 -0.756 12.390 1.00 87.12 145 THR A CA 1
ATOM 1100 C C . THR A 1 145 ? -2.455 -0.124 11.181 1.00 87.12 145 THR A C 1
ATOM 1102 O O . THR A 1 145 ? -1.732 -0.788 10.436 1.00 87.12 145 THR A O 1
ATOM 1105 N N . ASN A 1 146 ? -2.631 1.186 11.013 1.00 83.88 146 ASN A N 1
ATOM 1106 C CA . ASN A 1 146 ? -1.992 1.955 9.959 1.00 83.88 146 ASN A CA 1
ATOM 1107 C C . ASN A 1 146 ? -0.474 2.062 10.147 1.00 83.88 146 ASN A C 1
ATOM 1109 O O . ASN A 1 146 ? 0.254 1.977 9.155 1.00 83.88 146 ASN A O 1
ATOM 1113 N N . ALA A 1 147 ? 0.006 2.242 11.376 1.00 81.38 147 ALA A N 1
ATOM 1114 C CA . ALA A 1 147 ? 1.425 2.307 11.704 1.00 81.38 147 ALA A CA 1
ATOM 1115 C C . ALA A 1 147 ? 2.111 0.950 11.498 1.00 81.38 147 ALA A C 1
ATOM 1117 O O . ALA A 1 147 ? 3.138 0.892 10.831 1.00 81.38 147 ALA A O 1
ATOM 1118 N N . CYS A 1 148 ? 1.512 -0.147 11.972 1.00 85.38 148 CYS A N 1
ATOM 1119 C CA . CYS A 1 148 ? 2.013 -1.507 11.769 1.00 85.38 148 CYS A CA 1
ATOM 1120 C C . CYS A 1 148 ? 2.088 -1.867 10.282 1.00 85.38 148 CYS A C 1
ATOM 1122 O O . CYS A 1 148 ? 3.108 -2.368 9.813 1.00 85.38 148 CYS A O 1
ATOM 1124 N N . SER A 1 149 ? 1.036 -1.563 9.519 1.00 88.50 149 SER A N 1
ATOM 1125 C CA . SER A 1 149 ? 1.010 -1.783 8.069 1.00 88.50 149 SER A CA 1
ATOM 1126 C C . SER A 1 149 ? 2.075 -0.948 7.341 1.00 88.50 149 SER A C 1
ATOM 1128 O O . SER A 1 149 ? 2.787 -1.475 6.485 1.00 88.50 149 SER A O 1
ATOM 1130 N N . ALA A 1 150 ? 2.264 0.319 7.724 1.00 82.00 150 ALA A N 1
ATOM 1131 C CA . ALA A 1 150 ? 3.318 1.165 7.163 1.00 82.00 150 ALA A CA 1
ATOM 1132 C C . ALA A 1 150 ? 4.723 0.662 7.527 1.00 82.00 150 ALA A C 1
ATOM 1134 O O . ALA A 1 150 ? 5.607 0.630 6.674 1.00 82.00 150 ALA A O 1
ATOM 1135 N N . PHE A 1 151 ? 4.927 0.219 8.768 1.00 83.88 151 PHE A N 1
ATOM 1136 C CA . PHE A 1 151 ? 6.185 -0.369 9.212 1.00 83.88 151 PHE A CA 1
ATOM 1137 C C . PHE A 1 151 ? 6.519 -1.633 8.413 1.00 83.88 151 PHE A C 1
ATOM 1139 O O . PHE A 1 151 ? 7.635 -1.766 7.915 1.00 83.88 151 PHE A O 1
ATOM 1146 N N . LEU A 1 152 ? 5.537 -2.511 8.190 1.00 84.50 152 LEU A N 1
ATOM 1147 C CA . LEU A 1 152 ? 5.705 -3.704 7.360 1.00 84.50 152 LEU A CA 1
ATOM 1148 C C . LEU A 1 152 ? 6.074 -3.345 5.912 1.00 84.50 152 LEU A C 1
ATOM 1150 O O . LEU A 1 152 ? 6.992 -3.936 5.344 1.00 84.50 152 LEU A O 1
ATOM 1154 N N . ALA A 1 153 ? 5.418 -2.341 5.326 1.00 86.06 153 ALA A N 1
ATOM 1155 C CA . ALA A 1 153 ? 5.762 -1.843 3.995 1.00 86.06 153 ALA A CA 1
ATOM 1156 C C . ALA A 1 153 ? 7.201 -1.304 3.928 1.00 86.06 153 ALA A C 1
ATOM 1158 O O . ALA A 1 153 ? 7.936 -1.604 2.985 1.00 86.06 153 ALA A O 1
ATOM 1159 N N . ILE A 1 154 ? 7.636 -0.563 4.951 1.00 82.75 154 ILE A N 1
ATOM 1160 C CA . ILE A 1 154 ? 9.012 -0.065 5.059 1.00 82.75 154 ILE A CA 1
ATOM 1161 C C . ILE A 1 154 ? 9.998 -1.230 5.160 1.00 82.75 154 ILE A C 1
ATOM 1163 O O . ILE A 1 154 ? 10.999 -1.227 4.444 1.00 82.75 154 ILE A O 1
ATOM 1167 N N . LEU A 1 155 ? 9.719 -2.244 5.983 1.00 83.12 155 LEU A N 1
ATOM 1168 C CA . LEU A 1 155 ? 10.564 -3.435 6.089 1.00 83.12 155 LEU A CA 1
ATOM 1169 C C . LEU A 1 155 ? 10.677 -4.170 4.748 1.00 83.12 155 LEU A C 1
ATOM 1171 O O . LEU A 1 155 ? 11.781 -4.543 4.344 1.00 83.12 155 LEU A O 1
ATOM 1175 N N . LEU A 1 156 ? 9.573 -4.312 4.007 1.00 84.69 156 LEU A N 1
ATOM 1176 C CA . LEU A 1 156 ? 9.588 -4.897 2.663 1.00 84.69 156 LEU A CA 1
ATOM 1177 C C . LEU A 1 156 ? 10.478 -4.086 1.708 1.00 84.69 156 LEU A C 1
ATOM 1179 O O . LEU A 1 156 ? 11.313 -4.666 1.009 1.00 84.69 156 LEU A O 1
ATOM 1183 N N . LEU A 1 157 ? 10.392 -2.753 1.735 1.00 81.94 157 LEU A N 1
ATOM 1184 C CA . LEU A 1 157 ? 11.237 -1.874 0.917 1.00 81.94 157 LEU A CA 1
ATOM 1185 C C . LEU A 1 157 ? 12.714 -1.902 1.333 1.00 81.94 157 LEU A C 1
ATOM 1187 O O . LEU A 1 157 ? 13.603 -1.860 0.477 1.00 81.94 157 LEU A O 1
ATOM 1191 N N . GLN A 1 158 ? 13.002 -1.992 2.631 1.00 82.25 158 GLN A N 1
ATOM 1192 C CA . GLN A 1 158 ? 14.366 -2.095 3.147 1.00 82.25 158 GLN A CA 1
ATOM 1193 C C . GLN A 1 158 ? 14.993 -3.457 2.819 1.00 82.25 158 GLN A C 1
ATOM 1195 O O . GLN A 1 158 ? 16.161 -3.506 2.426 1.00 82.25 158 GLN A O 1
ATOM 1200 N N . SER A 1 159 ? 14.215 -4.545 2.858 1.00 79.25 159 SER A N 1
ATOM 1201 C CA . SER A 1 159 ? 14.684 -5.899 2.520 1.00 79.25 159 SER A CA 1
ATOM 1202 C C . SER A 1 159 ? 15.238 -5.993 1.091 1.00 79.25 159 SER A C 1
ATOM 1204 O O . SER A 1 159 ? 16.230 -6.681 0.833 1.00 79.25 159 SER A O 1
ATOM 1206 N N . ARG A 1 160 ? 14.675 -5.208 0.161 1.00 71.31 160 ARG A N 1
ATOM 1207 C CA . ARG A 1 160 ? 15.139 -5.103 -1.230 1.00 71.31 160 ARG A CA 1
ATOM 1208 C C . ARG A 1 160 ? 16.572 -4.566 -1.334 1.00 71.31 160 ARG A C 1
ATOM 1210 O O . ARG A 1 160 ? 17.300 -4.928 -2.259 1.00 71.31 160 ARG A O 1
ATOM 1217 N N . LYS A 1 161 ? 16.987 -3.697 -0.405 1.00 63.12 161 LYS A N 1
ATOM 1218 C CA . LYS A 1 161 ? 18.292 -3.014 -0.442 1.00 63.12 161 LYS A CA 1
ATOM 1219 C C . LYS A 1 161 ? 19.443 -3.935 -0.044 1.00 63.12 161 LYS A C 1
ATOM 1221 O O . LYS A 1 161 ? 20.523 -3.803 -0.615 1.00 63.12 161 LYS A O 1
ATOM 1226 N N . SER A 1 162 ? 19.203 -4.890 0.856 1.00 59.00 162 SER A N 1
ATOM 1227 C CA . SER A 1 162 ? 20.232 -5.839 1.302 1.00 59.00 162 SE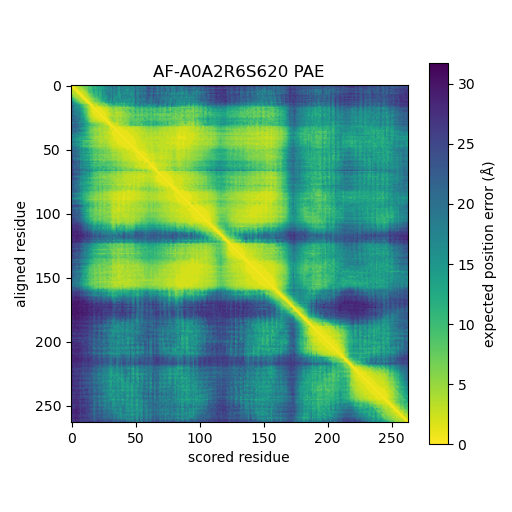R A CA 1
ATOM 1228 C C . SER A 1 162 ? 20.762 -6.691 0.138 1.00 59.00 162 SER A C 1
ATOM 1230 O O . SER A 1 162 ? 21.970 -6.819 -0.048 1.00 59.00 162 SER A O 1
ATOM 1232 N N . ARG A 1 163 ? 19.876 -7.139 -0.766 1.00 59.00 163 ARG A N 1
ATOM 1233 C CA . ARG A 1 163 ? 20.276 -7.955 -1.930 1.00 59.00 163 ARG A CA 1
ATOM 1234 C C . ARG A 1 163 ? 21.067 -7.192 -2.995 1.00 59.00 163 ARG A C 1
ATOM 1236 O O . ARG A 1 163 ? 21.864 -7.801 -3.692 1.00 59.00 163 ARG A O 1
ATOM 1243 N N . ARG A 1 164 ? 20.880 -5.872 -3.131 1.00 60.62 164 ARG A N 1
ATOM 1244 C CA . ARG A 1 164 ? 21.616 -5.073 -4.134 1.00 60.62 164 ARG A CA 1
ATOM 1245 C C . ARG A 1 164 ? 23.070 -4.805 -3.743 1.00 60.62 164 ARG A C 1
ATOM 1247 O O . ARG A 1 164 ? 23.877 -4.555 -4.631 1.00 60.62 164 ARG A O 1
ATOM 1254 N N . LYS A 1 165 ? 23.403 -4.843 -2.448 1.00 55.53 165 LYS A N 1
ATOM 1255 C CA . LYS A 1 165 ? 24.784 -4.645 -1.978 1.00 55.53 165 LYS A CA 1
ATOM 1256 C C . LYS A 1 165 ? 25.670 -5.871 -2.222 1.00 55.53 165 LYS A C 1
ATOM 1258 O O . LYS A 1 165 ? 26.857 -5.696 -2.450 1.00 55.53 165 LYS A O 1
ATOM 1263 N N . ALA A 1 166 ? 25.097 -7.075 -2.251 1.00 52.94 166 ALA A N 1
ATOM 1264 C CA . ALA A 1 166 ? 25.856 -8.318 -2.410 1.00 52.94 166 ALA A CA 1
ATOM 1265 C C . ALA A 1 166 ? 26.420 -8.545 -3.829 1.00 52.94 166 ALA A C 1
ATOM 1267 O O . ALA A 1 166 ? 27.372 -9.295 -3.994 1.00 52.94 166 ALA A O 1
ATOM 1268 N N . THR A 1 167 ? 25.869 -7.895 -4.858 1.00 52.47 167 THR A N 1
ATOM 1269 C CA . THR A 1 167 ? 26.281 -8.099 -6.262 1.00 52.47 167 THR A CA 1
ATOM 1270 C C . THR A 1 167 ? 27.273 -7.064 -6.805 1.00 52.47 167 THR A C 1
ATOM 1272 O O . THR A 1 167 ? 27.612 -7.133 -7.979 1.00 52.47 167 THR A O 1
ATOM 1275 N N . LEU A 1 168 ? 27.733 -6.099 -5.997 1.00 53.16 168 LEU A N 1
ATOM 1276 C CA . LEU A 1 168 ? 28.665 -5.042 -6.439 1.00 53.16 168 LEU A CA 1
ATOM 1277 C C . LEU A 1 168 ? 30.096 -5.184 -5.891 1.00 53.16 168 LEU A C 1
ATOM 1279 O O . LEU A 1 168 ? 30.931 -4.327 -6.148 1.00 53.16 168 LEU A O 1
ATOM 1283 N N . THR A 1 169 ? 30.406 -6.271 -5.187 1.00 46.53 169 THR A N 1
ATOM 1284 C CA . THR A 1 169 ? 31.763 -6.601 -4.716 1.00 46.53 169 THR A CA 1
ATOM 1285 C C . THR A 1 169 ? 32.407 -7.702 -5.560 1.00 46.53 169 THR A C 1
ATOM 1287 O O . THR A 1 169 ? 32.970 -8.651 -5.030 1.00 46.53 169 THR A O 1
ATOM 1290 N N . ALA A 1 170 ? 32.329 -7.583 -6.886 1.00 46.06 170 ALA A N 1
ATOM 1291 C CA . ALA A 1 170 ? 33.320 -8.202 -7.760 1.00 46.06 170 ALA A CA 1
ATOM 1292 C C . ALA A 1 170 ? 34.381 -7.131 -8.028 1.00 46.06 170 ALA A C 1
ATOM 1294 O O . ALA A 1 170 ? 34.224 -6.275 -8.895 1.00 46.06 170 ALA A O 1
ATOM 1295 N N . SER A 1 171 ? 35.408 -7.120 -7.183 1.00 47.16 171 SER A N 1
ATOM 1296 C CA . SER A 1 171 ? 36.586 -6.271 -7.311 1.00 47.16 171 SER A CA 1
ATOM 1297 C C . SER A 1 171 ? 37.294 -6.581 -8.628 1.00 47.16 171 SER A C 1
ATOM 1299 O O . SER A 1 171 ? 38.038 -7.556 -8.713 1.00 47.16 171 SER A O 1
ATOM 1301 N N . ILE A 1 172 ? 37.058 -5.766 -9.654 1.00 48.59 172 ILE A N 1
ATOM 1302 C CA . ILE A 1 172 ? 37.968 -5.662 -10.793 1.00 48.59 172 ILE A CA 1
ATOM 1303 C C . ILE A 1 172 ? 39.063 -4.684 -10.348 1.00 48.59 172 ILE A C 1
ATOM 1305 O O . ILE A 1 172 ? 38.766 -3.505 -10.136 1.00 48.59 172 ILE A O 1
ATOM 1309 N N . PRO A 1 173 ? 40.304 -5.144 -10.121 1.00 51.94 173 PRO A N 1
ATOM 1310 C CA . PRO A 1 173 ? 41.406 -4.256 -9.795 1.00 51.94 173 PRO A CA 1
ATOM 1311 C C . PRO A 1 173 ? 41.830 -3.516 -11.076 1.00 51.94 173 PRO A C 1
ATOM 1313 O O . PRO A 1 173 ? 41.977 -4.139 -12.120 1.00 51.94 173 PRO A O 1
ATOM 1316 N N . MET A 1 174 ? 42.054 -2.202 -10.978 1.00 50.00 174 MET A N 1
ATOM 1317 C CA . MET A 1 174 ? 42.568 -1.294 -12.029 1.00 50.00 174 MET A CA 1
ATOM 1318 C C . MET A 1 174 ? 41.577 -0.600 -12.982 1.00 50.00 174 MET A C 1
ATOM 1320 O O . MET A 1 174 ? 41.880 -0.397 -14.154 1.00 50.00 174 MET A O 1
ATOM 1324 N N . THR A 1 175 ? 40.458 -0.078 -12.483 1.00 52.75 175 THR A N 1
ATOM 1325 C CA . THR A 1 175 ? 39.855 1.118 -13.106 1.00 52.75 175 THR A CA 1
ATOM 1326 C C . THR A 1 175 ? 39.648 2.184 -12.044 1.00 52.75 175 THR A C 1
ATOM 1328 O O . THR A 1 175 ? 39.053 1.898 -11.004 1.00 52.75 175 THR A O 1
ATOM 1331 N N . LEU A 1 176 ? 40.179 3.390 -12.281 1.00 52.19 176 LEU A N 1
ATOM 1332 C CA . LEU A 1 176 ? 40.022 4.531 -11.380 1.00 52.19 176 LEU A CA 1
ATOM 1333 C C . LEU A 1 176 ? 38.531 4.750 -11.063 1.00 52.19 176 LEU A C 1
ATOM 1335 O O . LEU A 1 176 ? 37.696 4.595 -11.957 1.00 52.19 176 LEU A O 1
ATOM 1339 N N . PRO A 1 177 ? 38.182 5.108 -9.816 1.00 47.53 177 PRO A N 1
ATOM 1340 C CA . PRO A 1 177 ? 36.805 5.333 -9.410 1.00 47.53 177 PRO A CA 1
ATOM 1341 C C . PRO A 1 177 ? 36.276 6.591 -10.103 1.00 47.53 177 PRO A C 1
ATOM 1343 O O . PRO A 1 177 ? 36.402 7.701 -9.589 1.00 47.53 177 PRO A O 1
ATOM 1346 N N . SER A 1 178 ? 35.686 6.434 -11.289 1.00 45.62 178 SER A N 1
ATOM 1347 C CA . SER A 1 178 ? 34.861 7.480 -11.878 1.00 45.62 178 SER A CA 1
ATOM 1348 C C . SER A 1 178 ? 33.714 7.762 -10.911 1.00 45.62 178 SER A C 1
ATOM 1350 O O . SER A 1 178 ? 32.978 6.870 -10.496 1.00 45.62 178 SER A O 1
ATOM 1352 N N . SER A 1 179 ? 33.638 9.019 -10.506 1.00 45.81 179 SER A N 1
ATOM 1353 C CA . SER A 1 179 ? 32.648 9.665 -9.657 1.00 45.81 179 SER A CA 1
ATOM 1354 C C . SER A 1 179 ? 31.200 9.237 -9.947 1.00 45.81 179 SER A C 1
ATOM 1356 O O . SER A 1 179 ? 30.433 9.930 -10.607 1.00 45.81 179 SER A O 1
ATOM 1358 N N . ASP A 1 180 ? 30.771 8.147 -9.312 1.00 48.62 180 ASP A N 1
ATOM 1359 C CA . ASP A 1 180 ? 29.380 7.669 -9.193 1.00 48.62 180 ASP A CA 1
ATOM 1360 C C . ASP A 1 180 ? 28.515 8.588 -8.281 1.00 48.62 180 ASP A C 1
ATOM 1362 O O . ASP A 1 180 ? 27.587 8.165 -7.584 1.00 48.62 180 ASP A O 1
ATOM 1366 N N . LEU A 1 181 ? 28.854 9.881 -8.251 1.00 48.41 181 LEU A N 1
ATOM 1367 C CA . LEU A 1 181 ? 28.242 10.951 -7.459 1.00 48.41 181 LEU A CA 1
ATOM 1368 C C . LEU A 1 181 ? 26.917 11.447 -8.058 1.00 48.41 181 LEU A C 1
ATOM 1370 O O . LEU A 1 181 ? 26.166 12.162 -7.396 1.00 48.41 181 LEU A O 1
ATOM 1374 N N . VAL A 1 182 ? 26.584 11.045 -9.285 1.00 48.34 182 VAL A N 1
ATOM 1375 C CA . VAL A 1 182 ? 25.380 11.505 -9.979 1.00 48.34 182 VAL A CA 1
ATOM 1376 C C . VAL A 1 182 ? 24.256 10.476 -9.826 1.00 48.34 182 VAL A C 1
ATOM 1378 O O . VAL A 1 182 ? 24.141 9.517 -10.583 1.00 48.34 182 VAL A O 1
ATOM 1381 N N . GLY A 1 183 ? 23.374 10.698 -8.847 1.00 50.19 183 GLY A N 1
ATOM 1382 C CA . GLY A 1 183 ? 22.001 10.179 -8.921 1.00 50.19 183 GLY A CA 1
ATOM 1383 C C . GLY A 1 183 ? 21.621 9.013 -8.003 1.00 50.19 183 GLY A C 1
ATOM 1384 O O . GLY A 1 183 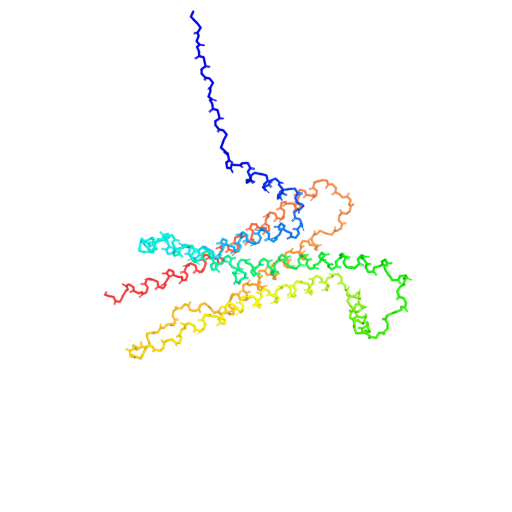? 20.591 8.372 -8.237 1.00 50.19 183 GLY A O 1
ATOM 1385 N N . ARG A 1 184 ? 22.355 8.744 -6.915 1.00 51.78 184 ARG A N 1
ATOM 1386 C CA . ARG A 1 184 ? 21.809 7.927 -5.813 1.00 51.78 184 ARG A CA 1
ATOM 1387 C C . ARG A 1 184 ? 20.702 8.717 -5.102 1.00 51.78 184 ARG A C 1
ATOM 1389 O O . ARG A 1 184 ? 20.952 9.401 -4.117 1.00 51.78 184 ARG A O 1
ATOM 1396 N N . ALA A 1 185 ? 19.469 8.623 -5.610 1.00 52.38 185 ALA A N 1
ATOM 1397 C CA . ALA A 1 185 ? 18.276 9.139 -4.937 1.00 52.38 185 ALA A CA 1
ATOM 1398 C C . ALA A 1 185 ? 18.285 8.663 -3.477 1.00 52.38 185 ALA A C 1
ATOM 1400 O O . ALA A 1 185 ? 18.357 7.454 -3.219 1.00 52.38 185 ALA A O 1
ATOM 1401 N N . SER A 1 186 ? 18.312 9.612 -2.535 1.00 54.88 186 SER A N 1
ATOM 1402 C CA . SER A 1 186 ? 18.617 9.286 -1.150 1.00 54.88 186 SER A CA 1
ATOM 1403 C C . SER A 1 186 ? 17.552 8.326 -0.589 1.00 54.88 186 SER A C 1
ATOM 1405 O O . SER A 1 186 ? 16.350 8.526 -0.781 1.00 54.88 186 SER A O 1
ATOM 1407 N N . PRO A 1 187 ? 17.966 7.249 0.100 1.00 52.31 187 PRO A N 1
ATOM 1408 C CA . PRO A 1 187 ? 17.075 6.283 0.743 1.00 52.31 187 PRO A CA 1
ATOM 1409 C C . PRO A 1 187 ? 16.025 6.894 1.676 1.00 52.31 187 PRO A C 1
ATOM 1411 O O . PRO A 1 187 ? 15.004 6.257 1.928 1.00 52.31 187 PRO A O 1
ATOM 1414 N N . THR A 1 188 ? 16.310 8.080 2.207 1.00 52.88 188 THR A N 1
ATOM 1415 C CA . THR A 1 188 ? 15.451 8.855 3.098 1.00 52.88 188 THR A CA 1
ATOM 1416 C C . THR A 1 188 ? 14.351 9.588 2.339 1.00 52.88 188 THR A C 1
ATOM 1418 O O . THR A 1 188 ? 13.252 9.694 2.868 1.00 52.88 188 THR A O 1
ATOM 1421 N N . PHE A 1 189 ? 14.588 9.993 1.086 1.00 60.56 189 PHE A N 1
ATOM 1422 C CA . PHE A 1 189 ? 13.615 10.737 0.283 1.00 60.56 189 PHE A CA 1
ATOM 1423 C C . PHE A 1 189 ? 12.372 9.909 -0.085 1.00 60.56 189 PHE A C 1
ATOM 1425 O O . PHE A 1 189 ? 11.241 10.388 -0.013 1.00 60.56 189 PHE A O 1
ATOM 1432 N N . ASP A 1 190 ? 12.572 8.633 -0.419 1.00 60.12 190 ASP A N 1
ATOM 1433 C CA . ASP A 1 190 ? 11.484 7.693 -0.735 1.00 60.12 190 ASP A CA 1
ATOM 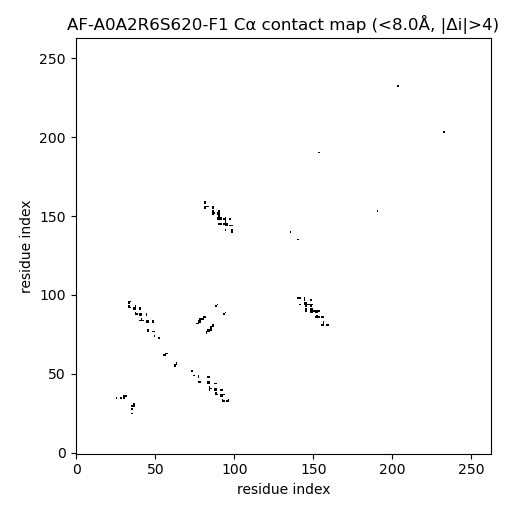1434 C C . ASP A 1 190 ? 10.631 7.391 0.512 1.00 60.12 190 ASP A C 1
ATOM 1436 O O . ASP A 1 190 ? 9.409 7.274 0.450 1.00 60.12 190 ASP A O 1
ATOM 1440 N N . LEU A 1 191 ? 11.280 7.361 1.682 1.00 58.28 191 LEU A N 1
ATOM 1441 C CA . LEU A 1 191 ? 10.625 7.167 2.973 1.00 58.28 191 LEU A CA 1
ATOM 1442 C C . LEU A 1 191 ? 9.853 8.420 3.412 1.00 58.28 191 LEU A C 1
ATOM 1444 O O . LEU A 1 191 ? 8.743 8.304 3.925 1.00 58.28 191 LEU A O 1
ATOM 1448 N N . THR A 1 192 ? 10.382 9.618 3.148 1.00 57.59 192 THR A N 1
ATOM 1449 C CA . THR A 1 192 ? 9.657 10.873 3.383 1.00 57.59 192 THR A CA 1
ATOM 1450 C C . THR A 1 192 ? 8.480 11.049 2.436 1.00 57.59 192 THR A C 1
ATOM 1452 O O . THR A 1 192 ? 7.440 11.505 2.889 1.00 57.59 192 THR A O 1
ATOM 1455 N N . LEU A 1 193 ? 8.580 10.641 1.165 1.00 59.09 193 LEU A N 1
ATOM 1456 C CA . LEU A 1 193 ? 7.438 10.662 0.242 1.00 59.09 193 LEU A CA 1
ATOM 1457 C C . LEU A 1 193 ? 6.333 9.708 0.702 1.00 59.09 193 LEU A C 1
ATOM 1459 O O . LEU A 1 193 ? 5.160 10.069 0.690 1.00 59.09 193 LEU A O 1
ATOM 1463 N N . LEU A 1 194 ? 6.710 8.526 1.187 1.00 61.78 194 LEU A N 1
ATOM 1464 C CA . LEU A 1 194 ? 5.791 7.568 1.797 1.00 61.78 194 LEU A CA 1
ATOM 1465 C C . LEU A 1 194 ? 5.078 8.131 3.030 1.00 61.78 194 LEU A C 1
ATOM 1467 O O . LEU A 1 194 ? 3.856 8.030 3.133 1.00 61.78 194 LEU A O 1
ATOM 1471 N N . ILE A 1 195 ? 5.824 8.754 3.947 1.00 63.16 195 ILE A N 1
ATOM 1472 C CA . ILE A 1 195 ? 5.259 9.403 5.138 1.00 63.16 195 ILE A CA 1
ATOM 1473 C C . ILE A 1 195 ? 4.374 10.589 4.740 1.00 63.16 195 ILE A C 1
ATOM 1475 O O . ILE A 1 195 ? 3.293 10.743 5.299 1.00 63.16 195 ILE A O 1
ATOM 1479 N N . LEU A 1 196 ? 4.784 11.385 3.752 1.00 60.28 196 LEU A N 1
ATOM 1480 C CA . LEU A 1 196 ? 4.048 12.549 3.264 1.00 60.28 196 LEU A CA 1
ATOM 1481 C C . LEU A 1 196 ? 2.711 12.149 2.635 1.00 60.28 196 LEU A C 1
ATOM 1483 O O . LEU A 1 196 ? 1.689 12.740 2.966 1.00 60.28 196 LEU A O 1
ATOM 1487 N N . VAL A 1 197 ? 2.689 11.118 1.785 1.00 66.81 197 VAL A N 1
ATOM 1488 C CA . VAL A 1 197 ? 1.450 10.599 1.181 1.00 66.81 197 VAL A CA 1
ATOM 1489 C C . VAL A 1 197 ? 0.507 10.070 2.261 1.00 66.81 197 VAL A C 1
ATOM 1491 O O . VAL A 1 197 ? -0.696 10.320 2.212 1.00 66.81 197 VAL A O 1
ATOM 1494 N N . ARG A 1 198 ? 1.038 9.400 3.290 1.00 65.44 198 ARG A N 1
ATOM 1495 C CA . ARG A 1 198 ? 0.228 8.903 4.411 1.00 65.44 198 ARG A CA 1
ATOM 1496 C C . ARG A 1 198 ? -0.276 10.018 5.325 1.00 65.44 198 ARG A C 1
ATOM 1498 O O . ARG A 1 198 ? -1.408 9.942 5.801 1.00 65.44 198 ARG A O 1
ATOM 1505 N N . ALA A 1 199 ? 0.537 11.045 5.562 1.00 61.94 199 ALA A N 1
ATOM 1506 C CA . ALA A 1 199 ? 0.134 12.242 6.287 1.00 61.94 199 ALA A CA 1
ATOM 1507 C C . ALA A 1 199 ? -0.961 12.987 5.515 1.00 61.94 199 ALA A C 1
ATOM 1509 O O . ALA A 1 199 ? -1.975 13.350 6.102 1.00 61.94 199 ALA A O 1
ATOM 1510 N N . ALA A 1 200 ? -0.817 13.120 4.195 1.00 58.06 200 ALA A N 1
ATOM 1511 C CA . ALA A 1 200 ? -1.815 13.727 3.326 1.00 58.06 200 ALA A CA 1
ATOM 1512 C C . ALA A 1 200 ? -3.136 12.935 3.305 1.00 58.06 200 ALA A C 1
ATOM 1514 O O . ALA A 1 200 ? -4.196 13.542 3.445 1.00 58.06 200 ALA A O 1
ATOM 1515 N N . ASP A 1 201 ? -3.101 11.599 3.217 1.00 61.16 201 ASP A N 1
ATOM 1516 C CA . ASP A 1 201 ? -4.305 10.751 3.299 1.00 61.16 201 ASP A CA 1
ATOM 1517 C C . ASP A 1 201 ? -4.977 10.858 4.683 1.00 61.16 201 ASP A C 1
ATOM 1519 O O . ASP A 1 201 ? -6.194 11.009 4.785 1.00 61.16 201 ASP A O 1
ATOM 1523 N N . SER A 1 202 ? -4.198 10.883 5.772 1.00 55.00 202 SER A N 1
ATOM 1524 C CA . SER A 1 202 ? -4.743 11.038 7.129 1.00 55.00 202 SER A CA 1
ATOM 1525 C C . SER A 1 202 ? -5.338 12.427 7.374 1.00 55.00 202 SER A C 1
ATOM 1527 O O . SER A 1 202 ? -6.390 12.531 8.005 1.00 55.00 202 SER A O 1
ATOM 1529 N N . ILE A 1 203 ? -4.699 13.487 6.869 1.00 64.12 203 ILE A N 1
ATOM 1530 C CA . ILE A 1 203 ? -5.228 14.856 6.913 1.00 64.12 203 ILE A CA 1
ATOM 1531 C C . ILE A 1 203 ? -6.509 14.927 6.093 1.00 64.12 203 ILE A C 1
ATOM 1533 O O . ILE A 1 203 ? -7.491 15.468 6.578 1.00 64.12 203 ILE A O 1
ATOM 1537 N N . THR A 1 204 ? -6.532 14.325 4.904 1.00 58.06 204 THR A N 1
ATOM 1538 C CA . THR A 1 204 ? -7.715 14.283 4.036 1.00 58.06 204 THR A CA 1
ATOM 1539 C C . THR A 1 204 ? -8.890 13.600 4.724 1.00 58.06 204 THR A C 1
ATOM 1541 O O . THR A 1 204 ? -9.998 14.127 4.718 1.00 58.06 204 THR A O 1
ATOM 1544 N N . ARG A 1 205 ? -8.666 12.456 5.380 1.00 65.19 205 ARG A N 1
ATOM 1545 C CA . ARG A 1 205 ? -9.717 11.762 6.141 1.00 65.19 205 ARG A CA 1
ATOM 1546 C C . ARG A 1 205 ? -10.158 12.554 7.366 1.00 65.19 205 ARG A C 1
ATOM 1548 O O . ARG A 1 205 ? -11.348 12.578 7.660 1.00 65.19 205 ARG A O 1
ATOM 1555 N N . TYR A 1 206 ? -9.229 13.202 8.068 1.00 68.06 206 TYR A N 1
ATOM 1556 C CA . TYR A 1 206 ? -9.544 14.035 9.230 1.00 68.06 206 TYR A CA 1
ATOM 1557 C C . TYR A 1 206 ? -10.350 15.277 8.839 1.00 68.06 206 TYR A C 1
ATOM 1559 O O . TYR A 1 206 ? -11.348 15.587 9.486 1.00 68.06 206 TYR A O 1
ATOM 1567 N N . THR A 1 207 ? -9.961 15.965 7.765 1.00 64.00 207 THR A N 1
ATOM 1568 C CA . THR A 1 207 ? -10.705 17.116 7.252 1.00 64.00 207 THR A CA 1
ATOM 1569 C C . THR A 1 207 ? -12.071 16.679 6.741 1.00 64.00 207 THR A C 1
ATOM 1571 O O . THR A 1 207 ? -13.050 17.317 7.101 1.00 64.00 207 THR A O 1
ATOM 1574 N N . LEU A 1 208 ? -12.182 15.549 6.032 1.00 63.22 208 LEU A N 1
ATOM 1575 C CA . LEU A 1 208 ? -13.477 14.975 5.643 1.00 63.22 208 LEU A CA 1
ATOM 1576 C C . LEU A 1 208 ? -14.369 14.679 6.854 1.00 63.22 208 LEU A C 1
ATOM 1578 O O . LEU A 1 208 ? -15.510 15.123 6.882 1.00 63.22 208 LEU A O 1
ATOM 1582 N N . PHE A 1 209 ? -13.858 13.997 7.881 1.00 65.19 209 PHE A N 1
ATOM 1583 C CA . PHE A 1 209 ? -14.645 13.683 9.080 1.00 65.19 209 PHE A CA 1
ATOM 1584 C C . PHE A 1 209 ? -15.068 14.927 9.867 1.00 65.19 209 PHE A C 1
ATOM 1586 O O . PHE A 1 209 ? -16.148 14.944 10.447 1.00 65.19 209 PHE A O 1
ATOM 1593 N N . LYS A 1 210 ? -14.233 15.970 9.893 1.00 69.00 210 LYS A N 1
ATOM 1594 C CA . LYS A 1 210 ? -14.534 17.217 10.606 1.00 69.00 210 LYS A CA 1
ATOM 1595 C C . LYS A 1 210 ? -15.483 18.128 9.820 1.00 69.00 210 LYS A C 1
ATOM 1597 O O . LYS A 1 210 ? -16.245 18.870 10.4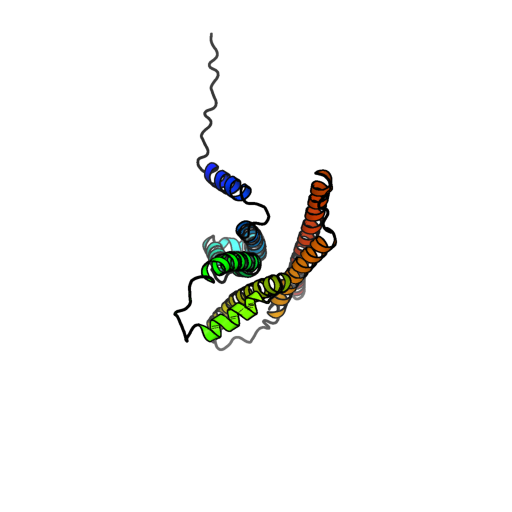30 1.00 69.00 210 LYS A O 1
ATOM 1602 N N . LEU A 1 211 ? -15.440 18.073 8.486 1.00 58.75 211 LEU A N 1
ATOM 1603 C CA . LEU A 1 211 ? -16.331 18.825 7.596 1.00 58.75 211 LEU A CA 1
ATOM 1604 C C . LEU A 1 211 ? -17.674 18.135 7.327 1.00 58.75 211 LEU A C 1
ATOM 1606 O O . LEU A 1 211 ? -18.568 18.804 6.816 1.00 58.75 211 LEU A O 1
ATOM 1610 N N . LEU A 1 212 ? -17.839 16.855 7.677 1.00 56.06 212 LEU A N 1
ATOM 1611 C CA . LEU A 1 212 ? -19.144 16.190 7.759 1.00 56.06 212 LEU A CA 1
ATOM 1612 C C . LEU A 1 212 ? -19.579 16.051 9.230 1.00 56.06 212 LEU A C 1
ATOM 1614 O O . LEU A 1 212 ? -19.542 14.950 9.785 1.00 56.06 212 LEU A O 1
ATOM 1618 N N . PRO A 1 213 ? -19.984 17.139 9.907 1.00 52.66 213 PRO A N 1
ATOM 1619 C CA . PRO A 1 213 ? -20.645 17.013 11.193 1.00 52.66 213 PRO A CA 1
ATOM 1620 C C . PRO A 1 213 ? -21.993 16.319 10.980 1.00 52.66 213 PRO A C 1
ATOM 1622 O O . PRO A 1 213 ? -22.932 16.933 10.497 1.00 52.66 213 PRO A O 1
ATOM 1625 N N . ASN A 1 214 ? -22.046 15.024 11.306 1.00 49.72 214 ASN A N 1
ATOM 1626 C CA . ASN A 1 214 ? -23.216 14.240 11.722 1.00 49.72 214 ASN A CA 1
ATOM 1627 C C . ASN A 1 214 ? -24.577 14.727 11.170 1.00 49.72 214 ASN A C 1
ATOM 1629 O O . ASN A 1 214 ? -25.521 14.955 11.925 1.00 49.72 214 ASN A O 1
ATOM 1633 N N . SER A 1 215 ? -24.686 14.885 9.850 1.00 49.81 215 SER A N 1
ATOM 1634 C CA . SER A 1 215 ? -25.916 15.266 9.160 1.00 49.81 215 SER A CA 1
ATOM 1635 C C . SER A 1 215 ? -26.811 14.033 9.059 1.00 49.81 215 SER A C 1
ATOM 1637 O O . SER A 1 215 ? -26.977 13.441 7.997 1.00 49.81 215 SER A O 1
ATOM 1639 N N . LYS A 1 216 ? -27.348 13.592 10.199 1.00 54.25 216 LYS A N 1
ATOM 1640 C CA . LYS A 1 216 ? -28.273 12.455 10.279 1.00 54.25 216 LYS A CA 1
ATOM 1641 C C . LYS A 1 216 ? -29.660 12.748 9.683 1.00 54.25 216 LYS A C 1
ATOM 1643 O O . LYS A 1 216 ? -30.501 11.859 9.728 1.00 54.25 216 LYS A O 1
ATOM 1648 N N . SER A 1 217 ? -29.903 13.931 9.106 1.00 53.72 217 SER A N 1
ATOM 1649 C CA . SER A 1 217 ? -31.266 14.340 8.733 1.00 53.72 217 SER A CA 1
ATOM 1650 C C . SER A 1 217 ? -31.480 15.029 7.384 1.00 53.72 217 SER A C 1
ATOM 1652 O O . SER A 1 217 ? -32.633 15.316 7.093 1.00 53.72 217 SER A O 1
ATOM 1654 N N . GLU A 1 218 ? -30.488 15.254 6.518 1.00 50.41 218 GLU A N 1
ATOM 1655 C CA . GLU A 1 218 ? -30.757 16.010 5.277 1.00 50.41 218 GLU A CA 1
ATOM 1656 C C . GLU A 1 218 ? -30.281 15.308 4.001 1.00 50.41 218 GLU A C 1
ATOM 1658 O O . GLU A 1 218 ? -29.096 15.301 3.692 1.00 50.41 218 GLU A O 1
ATOM 1663 N N . GLY A 1 219 ? -31.258 14.747 3.275 1.00 59.66 219 GLY A N 1
ATOM 1664 C CA . GLY A 1 219 ? -31.401 14.816 1.814 1.00 59.66 219 GLY A CA 1
ATOM 1665 C C . GLY A 1 219 ? -30.379 14.105 0.915 1.00 59.66 219 GLY A C 1
ATOM 1666 O O . GLY A 1 219 ? -29.169 14.258 1.050 1.00 59.66 219 GLY A O 1
ATOM 1667 N N . GLN A 1 220 ? -30.881 13.420 -0.121 1.00 57.97 220 GLN A N 1
ATOM 1668 C CA . GLN A 1 220 ? -30.087 12.898 -1.250 1.00 57.97 220 GLN A CA 1
ATOM 1669 C C . GLN A 1 220 ? -29.132 13.947 -1.860 1.00 57.97 220 GLN A C 1
ATOM 1671 O O . GLN A 1 220 ? -28.029 13.591 -2.273 1.00 57.97 220 GLN A O 1
ATOM 1676 N N . GLU A 1 221 ? -29.491 15.234 -1.827 1.00 61.62 221 GLU A N 1
ATOM 1677 C CA . GLU A 1 221 ? -28.657 16.340 -2.324 1.00 61.62 221 GLU A CA 1
ATOM 1678 C C . GLU A 1 221 ? -27.350 16.553 -1.536 1.00 61.62 221 GLU A C 1
ATOM 1680 O O . GLU A 1 221 ? -26.350 17.020 -2.087 1.00 61.62 221 GLU A O 1
ATOM 1685 N N . ALA A 1 222 ? -27.308 16.201 -0.245 1.00 61.56 222 ALA A N 1
ATOM 1686 C CA . ALA A 1 222 ? -26.083 16.312 0.547 1.00 61.56 222 ALA A CA 1
ATOM 1687 C C . ALA A 1 222 ? -25.046 15.259 0.125 1.00 61.56 222 ALA A C 1
ATOM 1689 O O . ALA A 1 222 ? -23.840 15.513 0.172 1.00 61.56 222 ALA A O 1
ATOM 1690 N N . SER A 1 223 ? -25.511 14.095 -0.338 1.00 61.31 223 SER A N 1
ATOM 1691 C CA . SER A 1 223 ? -24.652 13.004 -0.804 1.00 61.31 223 SER A CA 1
ATOM 1692 C C . SER A 1 223 ? -23.912 13.371 -2.094 1.00 61.31 223 SER A C 1
ATOM 1694 O O . SER A 1 223 ? -22.710 13.124 -2.216 1.00 61.31 223 SER A O 1
ATOM 1696 N N . GLU A 1 224 ? -24.592 14.055 -3.017 1.00 70.50 224 GLU A N 1
ATOM 1697 C CA . GLU A 1 224 ? -24.015 14.489 -4.295 1.00 70.50 224 GLU A CA 1
ATOM 1698 C C . GLU A 1 224 ? -22.902 15.532 -4.086 1.00 70.50 224 GLU A C 1
ATOM 1700 O O . GLU A 1 224 ? -21.784 15.380 -4.589 1.00 70.50 224 GLU A O 1
ATOM 1705 N N . LYS A 1 225 ? -23.128 16.514 -3.201 1.00 69.12 225 LYS A N 1
ATOM 1706 C CA . LYS A 1 225 ? -22.110 17.515 -2.821 1.00 69.12 225 LYS A CA 1
ATOM 1707 C C . LYS A 1 225 ? -20.894 16.893 -2.126 1.00 69.12 225 LYS A C 1
ATOM 1709 O O . LYS A 1 225 ? -19.767 17.377 -2.273 1.00 69.12 225 LYS A O 1
ATOM 1714 N N . VAL A 1 226 ? -21.087 15.820 -1.357 1.00 65.81 226 VAL A N 1
ATOM 1715 C CA . VAL A 1 226 ? -19.979 15.069 -0.739 1.00 65.81 226 VAL A CA 1
ATOM 1716 C C . VAL A 1 226 ? -19.165 14.335 -1.806 1.00 65.81 226 VAL A C 1
ATOM 1718 O O . VAL A 1 226 ? -17.933 14.310 -1.723 1.00 65.81 226 VAL A O 1
ATOM 1721 N N . GLN A 1 227 ? -19.821 13.788 -2.828 1.00 66.94 227 GLN A N 1
ATOM 1722 C CA . GLN A 1 227 ? -19.161 13.133 -3.954 1.00 66.94 227 GLN A CA 1
ATOM 1723 C C . GLN A 1 227 ? -18.333 14.120 -4.788 1.00 66.94 227 GLN A C 1
ATOM 1725 O O . GLN A 1 227 ? -17.166 13.836 -5.069 1.00 66.94 227 GLN A O 1
ATOM 1730 N N . GLU A 1 228 ? -18.859 15.309 -5.092 1.00 72.50 228 GLU A N 1
ATOM 1731 C CA . GLU A 1 228 ? -18.100 16.360 -5.786 1.00 72.50 228 GLU A CA 1
ATOM 1732 C C . GLU A 1 228 ? -16.847 16.772 -5.006 1.00 72.50 228 GLU A C 1
ATOM 1734 O O . GLU A 1 228 ? -15.746 16.859 -5.558 1.00 72.50 228 GLU A O 1
ATOM 1739 N N . ARG A 1 229 ? -16.970 16.957 -3.686 1.00 66.88 229 ARG A N 1
ATOM 1740 C CA . ARG A 1 229 ? -15.822 17.301 -2.835 1.00 66.88 229 ARG A CA 1
ATOM 1741 C C . ARG A 1 229 ? -14.771 16.197 -2.804 1.00 66.88 229 ARG A C 1
ATOM 1743 O O . ARG A 1 229 ? -13.578 16.507 -2.838 1.00 66.88 229 ARG A O 1
ATOM 1750 N N . ARG A 1 230 ? -15.186 14.924 -2.788 1.00 62.66 230 ARG A N 1
ATOM 1751 C CA . ARG A 1 230 ? -14.260 13.787 -2.926 1.00 62.66 230 ARG A CA 1
ATOM 1752 C C . ARG A 1 230 ? -13.502 13.869 -4.250 1.00 62.66 230 ARG A C 1
ATOM 1754 O O . ARG A 1 230 ? -12.278 13.780 -4.235 1.00 62.66 230 ARG A O 1
ATOM 1761 N N . GLN A 1 231 ? -14.191 14.134 -5.362 1.00 69.44 231 GLN A N 1
ATOM 1762 C CA . GLN A 1 231 ? -13.547 14.259 -6.673 1.00 69.44 231 GLN A CA 1
ATOM 1763 C C . GLN A 1 231 ? -12.526 15.402 -6.724 1.00 69.44 231 GLN A C 1
ATOM 1765 O O . GLN A 1 231 ? -11.436 15.224 -7.265 1.00 69.44 231 GLN A O 1
ATOM 1770 N N . VAL A 1 232 ? -12.835 16.565 -6.140 1.00 72.19 232 VAL A N 1
ATOM 1771 C CA . VAL A 1 232 ? -11.904 17.708 -6.111 1.00 72.19 232 VAL A CA 1
ATOM 1772 C C . VAL A 1 232 ? -10.629 17.364 -5.345 1.00 72.19 232 VAL A C 1
ATOM 1774 O O . VAL A 1 232 ? -9.530 17.705 -5.787 1.00 72.19 232 VAL A O 1
ATOM 1777 N N . ILE A 1 233 ? -10.752 16.674 -4.211 1.00 63.62 233 ILE A N 1
ATOM 1778 C CA . ILE A 1 233 ? -9.588 16.281 -3.416 1.00 63.62 233 ILE A CA 1
ATOM 1779 C C . ILE A 1 233 ? -8.758 15.235 -4.160 1.00 63.62 233 ILE A C 1
ATOM 1781 O O . ILE A 1 233 ? -7.540 15.392 -4.244 1.00 63.62 233 ILE A O 1
ATOM 1785 N N . THR A 1 234 ? -9.396 14.229 -4.763 1.00 63.41 234 THR A N 1
ATOM 1786 C CA . THR A 1 234 ? -8.700 13.244 -5.601 1.00 63.41 234 THR A CA 1
ATOM 1787 C C . THR A 1 234 ? -7.930 13.932 -6.728 1.00 63.41 234 THR A C 1
ATOM 1789 O O . THR A 1 234 ? -6.737 13.684 -6.870 1.00 63.41 234 THR A O 1
ATOM 1792 N N . ARG A 1 235 ? -8.537 14.899 -7.435 1.00 67.81 235 ARG A N 1
ATOM 1793 C CA . ARG A 1 235 ? -7.845 15.680 -8.479 1.00 67.81 235 ARG A CA 1
ATOM 1794 C C . ARG A 1 235 ? -6.635 16.448 -7.946 1.00 67.81 235 ARG A C 1
ATOM 1796 O O . ARG A 1 235 ? -5.622 16.536 -8.630 1.00 67.81 235 ARG A O 1
ATOM 1803 N N . ARG A 1 236 ? -6.716 17.016 -6.739 1.00 64.31 236 ARG A N 1
ATOM 1804 C CA . ARG A 1 236 ? -5.585 17.736 -6.123 1.00 64.31 236 ARG A CA 1
ATOM 1805 C C . ARG A 1 236 ? -4.447 16.796 -5.741 1.00 64.31 236 ARG A C 1
ATOM 1807 O O . ARG A 1 236 ? -3.287 17.158 -5.913 1.00 64.31 236 ARG A O 1
ATOM 1814 N N . ILE A 1 237 ? -4.772 15.605 -5.245 1.00 61.44 237 ILE A N 1
ATOM 1815 C CA . ILE A 1 237 ? -3.777 14.573 -4.944 1.00 61.44 237 ILE A CA 1
ATOM 1816 C C . ILE A 1 237 ? -3.121 14.097 -6.239 1.00 61.44 237 ILE A C 1
ATOM 1818 O O . ILE A 1 237 ? -1.896 14.082 -6.313 1.00 61.44 237 ILE A O 1
ATOM 1822 N N . ASP A 1 238 ? -3.905 13.804 -7.276 1.00 61.94 238 ASP A N 1
ATOM 1823 C CA . ASP A 1 238 ? -3.380 13.412 -8.586 1.00 61.94 238 ASP A CA 1
ATOM 1824 C C . ASP A 1 238 ? -2.486 14.505 -9.183 1.00 61.94 238 ASP A C 1
ATOM 1826 O O . ASP A 1 238 ? -1.408 14.206 -9.692 1.00 61.94 238 ASP A O 1
ATOM 1830 N N . ALA A 1 239 ? -2.864 15.780 -9.044 1.00 68.62 239 ALA A N 1
ATOM 1831 C CA . ALA A 1 239 ? -2.044 16.910 -9.474 1.00 68.62 239 ALA A CA 1
ATOM 1832 C C . ALA A 1 239 ? -0.727 17.020 -8.685 1.00 68.62 239 ALA A C 1
ATOM 1834 O O . ALA A 1 239 ? 0.322 17.269 -9.277 1.00 68.62 239 ALA A O 1
ATOM 1835 N N . LEU A 1 240 ? -0.744 16.798 -7.367 1.00 64.31 240 LEU A N 1
ATOM 1836 C CA . LEU A 1 240 ? 0.471 16.776 -6.544 1.00 64.31 240 LEU A CA 1
ATOM 1837 C C . LEU A 1 240 ? 1.380 15.599 -6.898 1.00 64.31 240 LEU A C 1
ATOM 1839 O O . LEU A 1 240 ? 2.595 15.769 -6.985 1.00 64.31 240 LEU A O 1
ATOM 1843 N N . VAL A 1 241 ? 0.807 14.418 -7.138 1.00 63.22 241 VAL A N 1
ATOM 1844 C CA . VAL A 1 241 ? 1.548 13.238 -7.598 1.00 63.22 241 VAL A CA 1
ATOM 1845 C C . VAL A 1 241 ? 2.151 13.507 -8.975 1.00 63.22 241 VAL A C 1
ATOM 1847 O O . VAL A 1 241 ? 3.338 13.250 -9.175 1.00 63.22 241 VAL A O 1
ATOM 1850 N N . PHE A 1 242 ? 1.383 14.090 -9.898 1.00 67.19 242 PHE A N 1
ATOM 1851 C CA . PHE A 1 242 ? 1.860 14.496 -11.218 1.00 67.19 242 PHE A CA 1
ATOM 1852 C C . PHE A 1 242 ? 3.008 15.507 -11.119 1.00 67.19 242 PHE A C 1
ATOM 1854 O O . PHE A 1 242 ? 4.031 15.352 -11.789 1.00 67.19 242 PHE A O 1
ATOM 1861 N N . TRP A 1 243 ? 2.885 16.502 -10.240 1.00 70.88 243 TRP A N 1
ATOM 1862 C CA . TRP A 1 243 ? 3.916 17.511 -10.016 1.00 70.88 243 TRP A CA 1
ATOM 1863 C C . TRP A 1 243 ? 5.187 16.904 -9.409 1.00 70.88 243 TRP A C 1
ATOM 1865 O O . TRP A 1 243 ? 6.283 17.126 -9.922 1.00 70.88 243 TRP A O 1
ATOM 1875 N N . ALA A 1 244 ? 5.056 16.053 -8.388 1.00 59.66 244 ALA A N 1
ATOM 1876 C CA . ALA A 1 244 ? 6.180 15.348 -7.772 1.00 59.66 244 ALA A CA 1
ATOM 1877 C C . ALA A 1 244 ? 6.893 14.405 -8.761 1.00 59.66 244 ALA A C 1
ATOM 1879 O O . ALA A 1 244 ? 8.124 14.313 -8.764 1.00 59.66 244 ALA A O 1
ATOM 1880 N N . CYS A 1 245 ? 6.141 13.741 -9.644 1.00 57.47 245 CYS A N 1
ATOM 1881 C CA . CYS A 1 245 ? 6.702 12.931 -10.726 1.00 57.47 245 CYS A CA 1
ATOM 1882 C C . CYS A 1 245 ? 7.431 13.790 -11.765 1.00 57.47 245 CYS A C 1
ATOM 1884 O O . CYS A 1 245 ? 8.531 13.439 -12.195 1.00 57.47 245 CYS A O 1
ATOM 1886 N N . SER A 1 246 ? 6.853 14.935 -12.131 1.00 56.06 246 SER A N 1
ATOM 1887 C CA . SER A 1 246 ? 7.424 15.866 -13.110 1.00 56.06 246 SER A CA 1
ATOM 1888 C C . SER A 1 246 ? 8.714 16.514 -12.603 1.00 56.06 246 SER A C 1
ATOM 1890 O O . SER A 1 246 ? 9.696 16.583 -13.341 1.00 56.06 246 SER A O 1
ATOM 1892 N N . ALA A 1 247 ? 8.773 16.891 -11.322 1.00 61.94 247 ALA A N 1
ATOM 1893 C CA . ALA A 1 247 ? 9.978 17.438 -10.695 1.00 61.94 247 ALA A CA 1
ATOM 1894 C C . ALA A 1 247 ? 11.158 16.448 -10.737 1.00 61.94 247 ALA A C 1
ATOM 1896 O O . ALA A 1 247 ? 12.313 16.836 -10.921 1.00 61.94 247 ALA A O 1
ATOM 1897 N N . ARG A 1 248 ? 10.874 15.144 -10.633 1.00 61.22 248 ARG A N 1
ATOM 1898 C CA . ARG A 1 248 ? 11.893 14.095 -10.749 1.00 61.22 248 ARG A CA 1
ATOM 1899 C C . ARG A 1 248 ? 12.407 13.933 -12.182 1.00 61.22 248 ARG A C 1
ATOM 1901 O O . ARG A 1 248 ? 13.597 13.686 -12.363 1.00 61.22 248 ARG A O 1
ATOM 1908 N N . LEU A 1 249 ? 11.538 14.074 -13.183 1.00 56.28 249 LEU A N 1
ATOM 1909 C CA . LEU A 1 249 ? 11.923 14.026 -14.598 1.00 56.28 249 LEU A CA 1
ATOM 1910 C C . LEU A 1 249 ? 12.763 15.244 -14.997 1.00 56.28 249 LEU A C 1
ATOM 1912 O O . LEU A 1 249 ? 13.789 15.077 -15.653 1.00 56.28 249 LEU A O 1
ATOM 1916 N N . ALA A 1 250 ? 12.387 16.437 -14.528 1.00 59.00 250 ALA A N 1
ATOM 1917 C CA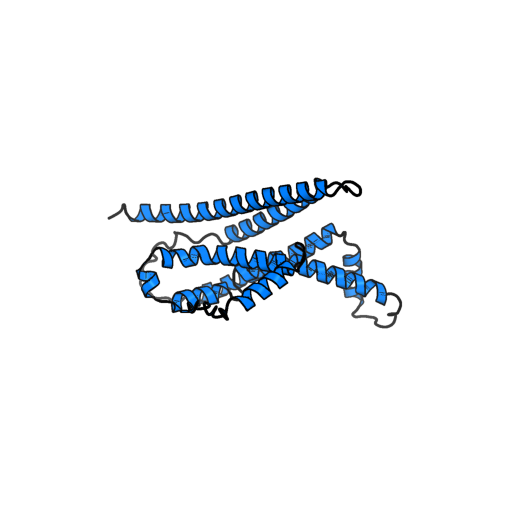 . ALA A 1 250 ? 13.113 17.679 -14.791 1.00 59.00 250 ALA A CA 1
ATOM 1918 C C . ALA A 1 250 ? 14.555 17.652 -14.241 1.00 59.00 250 ALA A C 1
ATOM 1920 O O . ALA A 1 250 ? 15.495 18.088 -14.911 1.00 59.00 250 ALA A O 1
ATOM 1921 N N . ASN A 1 251 ? 14.756 17.061 -13.056 1.00 54.69 251 ASN A N 1
ATOM 1922 C CA . ASN A 1 251 ? 16.096 16.874 -12.488 1.00 54.69 251 ASN A CA 1
ATOM 1923 C C . ASN A 1 251 ? 16.966 15.898 -13.299 1.00 54.69 251 ASN A C 1
ATOM 1925 O O . ASN A 1 251 ? 18.187 16.026 -13.314 1.00 54.69 251 ASN A O 1
ATOM 1929 N N . PHE A 1 252 ? 16.358 14.945 -14.010 1.00 53.91 252 PHE A N 1
ATOM 1930 C CA . PHE A 1 252 ? 17.087 14.030 -14.891 1.00 53.91 252 PHE A CA 1
ATOM 1931 C C . PHE A 1 252 ? 17.490 14.675 -16.223 1.00 53.91 252 PHE A C 1
ATOM 1933 O O . PHE A 1 252 ? 18.545 14.340 -16.761 1.00 53.91 252 PHE A O 1
ATOM 1940 N N . SER A 1 253 ? 16.688 15.599 -16.762 1.00 55.94 253 SER A N 1
ATOM 1941 C CA . SER A 1 253 ? 17.022 16.315 -18.002 1.00 55.94 253 SER A CA 1
ATOM 1942 C C . SER A 1 253 ? 18.171 17.310 -17.828 1.00 55.94 253 SER A C 1
ATOM 1944 O O . SER A 1 253 ? 19.002 17.424 -18.726 1.00 55.94 253 SER A O 1
ATOM 1946 N N . ASN A 1 254 ? 18.280 17.961 -16.665 1.00 52.91 254 ASN A N 1
ATOM 1947 C CA . ASN A 1 254 ? 19.340 18.944 -16.403 1.00 52.91 254 ASN A CA 1
ATOM 1948 C C . ASN A 1 254 ? 20.744 18.311 -16.323 1.00 52.91 254 ASN A C 1
ATOM 1950 O O . ASN A 1 254 ? 21.739 18.935 -16.670 1.00 52.91 254 ASN A O 1
ATOM 1954 N N . LEU A 1 255 ? 20.833 17.033 -15.942 1.00 53.59 255 LEU A N 1
ATOM 1955 C CA . LEU A 1 255 ? 22.099 16.290 -15.916 1.00 53.59 255 LEU A CA 1
ATOM 1956 C C . LEU A 1 255 ? 22.591 15.871 -17.310 1.00 53.59 255 LEU A C 1
ATOM 1958 O O . LEU A 1 255 ? 23.772 15.586 -17.480 1.00 53.59 255 LEU A O 1
ATOM 1962 N N . LYS A 1 256 ? 21.707 15.829 -18.317 1.00 54.91 256 LYS A N 1
ATOM 1963 C CA . LYS A 1 256 ? 22.093 15.489 -19.694 1.00 54.91 256 LYS A CA 1
ATOM 1964 C C . LYS A 1 256 ? 22.633 16.678 -20.485 1.00 54.91 256 LYS A C 1
ATOM 1966 O O . LYS A 1 256 ? 23.461 16.445 -21.356 1.00 54.91 256 LYS A O 1
ATOM 1971 N N . SER A 1 257 ? 22.200 17.911 -20.204 1.00 55.97 257 SER A N 1
ATOM 1972 C CA . SER A 1 257 ? 22.742 19.086 -20.906 1.00 55.97 257 SER A CA 1
ATOM 1973 C C . SER A 1 257 ? 24.165 19.414 -20.454 1.00 55.97 257 SER A C 1
ATOM 1975 O O . SER A 1 257 ? 24.983 19.794 -21.279 1.00 55.97 257 SER A O 1
ATOM 1977 N N . LEU A 1 258 ? 24.496 19.170 -19.181 1.00 55.44 258 LEU A N 1
ATOM 1978 C CA . LEU A 1 258 ? 25.834 19.413 -18.627 1.00 55.44 258 LEU A CA 1
ATOM 1979 C C . LEU A 1 258 ? 26.929 18.499 -19.195 1.00 55.44 258 LEU A C 1
ATOM 1981 O O . LEU A 1 258 ? 28.082 18.909 -19.241 1.00 55.44 258 LEU A O 1
ATOM 1985 N N . ASN A 1 259 ? 26.589 17.297 -19.668 1.00 54.06 259 ASN A N 1
ATOM 1986 C CA . ASN A 1 259 ? 27.569 16.395 -20.284 1.00 54.06 259 ASN A CA 1
ATOM 1987 C C . ASN A 1 259 ? 27.850 16.699 -21.761 1.00 54.06 259 ASN A C 1
ATOM 1989 O O . ASN A 1 259 ? 28.785 16.130 -22.307 1.00 54.06 259 ASN A O 1
ATOM 1993 N N . HIS A 1 260 ? 27.062 17.559 -22.415 1.00 55.75 260 HIS A N 1
ATOM 1994 C CA . HIS A 1 260 ? 27.232 17.847 -23.843 1.00 55.75 260 HIS A CA 1
ATOM 1995 C C . HIS A 1 260 ? 28.043 19.120 -24.126 1.00 55.75 260 HIS A C 1
ATOM 1997 O O . HIS A 1 260 ? 28.340 19.396 -25.282 1.00 55.75 260 HIS A O 1
ATOM 2003 N N . THR A 1 261 ? 28.401 19.884 -23.090 1.00 56.50 261 THR A N 1
ATOM 2004 C CA . THR A 1 261 ? 29.127 21.164 -23.202 1.00 56.50 261 THR A CA 1
ATOM 2005 C C . THR A 1 261 ? 30.640 21.025 -22.969 1.00 56.50 261 THR A C 1
ATOM 2007 O O . THR A 1 261 ? 31.334 22.031 -22.868 1.00 56.50 261 THR A O 1
ATOM 2010 N N . TYR A 1 262 ? 31.152 19.796 -22.852 1.00 52.94 262 TYR A N 1
ATOM 2011 C CA . TYR A 1 262 ? 32.571 19.498 -22.600 1.00 52.94 262 TYR A CA 1
ATOM 2012 C C . TYR A 1 262 ? 33.205 18.589 -23.671 1.00 52.94 262 TYR A C 1
ATOM 2014 O O . TYR A 1 262 ? 34.169 17.886 -23.375 1.00 52.94 262 TYR A O 1
ATOM 2022 N N . GLU A 1 263 ? 32.683 18.611 -24.901 1.00 48.47 263 GLU A N 1
ATOM 2023 C CA . GLU A 1 263 ? 33.389 18.115 -26.096 1.00 48.47 263 GLU A CA 1
ATOM 2024 C C . GLU A 1 263 ? 33.699 19.268 -27.052 1.00 48.47 263 GLU A C 1
ATOM 2026 O O . GLU A 1 263 ? 32.796 20.111 -27.264 1.00 48.47 263 GLU A O 1
#

Nearest PDB structures (foldseek):
  8gym-assembly1_an  TM=2.079E-01  e=2.770E+00  Tetrahymena thermophila SB210

Sequence (263 aa):
MPKDDGMPSQVPRAGSGALHRVAEFLHAFPDDHPFQIALRTYALSLSLSLGPAFIPFVVSAKARARGVGSLLYVLKRELGIHGFAFAMTVGVGGGAALKHVWKVWETTSGEQAGDAATGQDQSLALARFRTWIRSLKDTQKTFITNACSAFLAILLLQSRKSRRKATLTASIPMTLPSSDLVGRASPTFDLTLLILVRAADSITRYTLFKLLPNSKSEGQEASEKVQERRQVITRRIDALVFWACSARLANFSNLKSLNHTYE

Organism: NCBI:txid98765

Mean predicted aligned error: 13.75 Å

pLDDT: mean 72.41, std 14.29, range [45.62, 93.0]

Radius of gyration: 26.25 Å; Cα contacts (8 Å, |Δi|>4): 105; chains: 1; bounding box: 78×45×91 Å

Foldseek 3Di:
DDDDPDDPPPDPPPPPVVVVVVVVVLVPDDPLDLVNQLVVLLVVQLCLQVVVVCVCVVPPPVVCVVDPVSVVVSVCQQVDCLHRSNLRSLLGSQLSVQLVVVVVVVVVVVVPPPPDPPDDDPCPVVVVVVVVVVPDDPVVSSVVSNVVSNVSSVVSNVVVVVVVVVPPPPDPPDDDPDPPVPDPPDPVVVVVVSVVVVVLVVVVVVCLVVVPDPCVDDDPVVVVVSVVVVVVSVVVVVVVVVVVSVVVVVSVVVVVVVVVVPD

Solvent-accessible surface area (backbone atoms only — not comparable to full-atom values): 15345 Å² total; per-residue (Å²): 138,84,82,86,78,80,76,82,82,78,75,77,68,85,71,58,61,61,60,48,53,51,50,53,57,60,64,70,49,61,90,81,37,38,67,57,50,20,51,53,44,27,55,51,36,38,51,62,62,43,48,71,68,45,44,52,52,75,75,29,71,73,54,46,72,64,41,68,65,56,53,50,52,51,47,56,55,44,70,30,84,59,6,66,18,44,21,52,20,41,25,58,18,37,16,47,43,46,49,50,53,50,52,54,50,54,56,60,58,63,71,56,72,82,77,75,88,84,72,90,67,84,44,56,68,55,46,54,51,48,52,54,58,68,70,50,51,73,70,54,50,55,47,49,33,34,49,54,19,36,50,51,17,48,49,36,54,52,57,51,52,62,64,62,60,71,74,69,75,74,82,70,86,90,67,81,87,72,80,81,77,80,74,77,76,56,81,61,55,63,52,49,50,53,50,48,53,50,50,50,51,51,48,50,53,49,51,50,56,66,74,54,70,80,73,87,79,64,62,78,69,52,56,54,56,51,51,53,52,50,51,54,51,51,52,52,51,52,48,50,51,50,48,57,53,47,56,58,52,54,59,55,53,59,62,56,59,66,69,65,75,80,119